Protein AF-0000000086675080 (afdb_homodimer)

Secondary structure (DSSP, 8-state):
-HHHHHHHHHHHHHHHHHTTSPTTPPEEEEEEETTEEEEEEHHHHHHHHHHHHH---TT-----TTT--S-B-TT-BBTTT-PBPHHHHHHHHHHHHHHS--------/-HHHHHHHHHHHHHHHHHTTSPTTPPEEEEEEETTEEEEEEHHHHHHHHHHHHH---TT-----TTT--S-B-TT-BBTTT--B-HHHHHHHHHHHHHHS--------

Radius of gyration: 27.62 Å; Cα contacts (8 Å, |Δi|>4): 313; chains: 2; bounding box: 52×106×73 Å

Structure (mmCIF, N/CA/C/O backbone):
data_AF-0000000086675080-model_v1
#
loop_
_entity.id
_entity.type
_entity.pdbx_description
1 polymer 'Uncharacterized protein'
#
loop_
_atom_site.group_PDB
_atom_site.id
_atom_site.type_symbol
_atom_site.label_atom_id
_atom_site.label_alt_id
_atom_site.label_comp_id
_atom_site.label_asym_id
_atom_site.label_entity_id
_atom_site.label_seq_id
_atom_site.pdbx_PDB_ins_code
_atom_site.Cartn_x
_atom_site.Cartn_y
_atom_site.Cartn_z
_atom_site.occupancy
_atom_site.B_iso_or_equiv
_atom_site.auth_seq_id
_atom_site.auth_comp_id
_atom_site.auth_asym_id
_atom_site.auth_atom_id
_atom_site.pdbx_PDB_model_num
ATOM 1 N N . MET A 1 1 ? -8.383 10.812 -14.688 1 88.12 1 MET A N 1
ATOM 2 C CA . MET A 1 1 ? -8.828 11.289 -13.383 1 88.12 1 MET A CA 1
ATOM 3 C C . MET A 1 1 ? -8.234 10.445 -12.266 1 88.12 1 MET A C 1
ATOM 5 O O . MET A 1 1 ? -7.762 9.336 -12.5 1 88.12 1 MET A O 1
ATOM 9 N N . ILE A 1 2 ? -8.055 10.891 -11.141 1 93.06 2 ILE A N 1
ATOM 10 C CA . ILE A 1 2 ? -7.43 10.234 -10 1 93.06 2 ILE A CA 1
ATOM 11 C C . ILE A 1 2 ? -8.109 8.898 -9.742 1 93.06 2 ILE A C 1
ATOM 13 O O . ILE A 1 2 ? -7.457 7.926 -9.352 1 93.06 2 ILE A O 1
ATOM 17 N N . ASP A 1 3 ? -9.398 8.773 -10.102 1 94.69 3 ASP A N 1
ATOM 18 C CA . ASP A 1 3 ? -10.133 7.523 -9.938 1 94.69 3 ASP A CA 1
ATOM 19 C C . ASP A 1 3 ? -9.578 6.438 -10.859 1 94.69 3 ASP A C 1
ATOM 21 O O . ASP A 1 3 ? -9.383 5.301 -10.438 1 94.69 3 ASP A O 1
ATOM 25 N N . ASP A 1 4 ? -9.406 6.891 -12.055 1 95.56 4 ASP A N 1
ATOM 26 C CA . ASP A 1 4 ? -8.922 5.938 -13.039 1 95.56 4 ASP A CA 1
ATOM 27 C C . ASP A 1 4 ? -7.535 5.41 -12.664 1 95.56 4 ASP A C 1
ATOM 29 O O . ASP A 1 4 ? -7.258 4.219 -12.82 1 95.56 4 ASP A O 1
ATOM 33 N N . ASP A 1 5 ? -6.77 6.332 -12.25 1 96.62 5 ASP A N 1
ATOM 34 C CA . ASP A 1 5 ? -5.41 5.953 -11.867 1 96.62 5 ASP A CA 1
ATOM 35 C C . ASP A 1 5 ? -5.426 4.98 -10.688 1 96.62 5 ASP A C 1
ATOM 37 O O . ASP A 1 5 ? -4.688 3.992 -10.68 1 96.62 5 ASP A O 1
ATOM 41 N N . LEU A 1 6 ? -6.223 5.273 -9.727 1 98.38 6 LEU A N 1
ATOM 42 C CA . LEU A 1 6 ? -6.289 4.422 -8.547 1 98.38 6 LEU A CA 1
ATOM 43 C C . LEU A 1 6 ? -6.863 3.051 -8.898 1 98.38 6 LEU A C 1
ATOM 45 O O . LEU A 1 6 ? -6.336 2.023 -8.461 1 98.38 6 LEU A O 1
ATOM 49 N N . ALA A 1 7 ? -7.902 3.041 -9.695 1 98.25 7 ALA A N 1
ATOM 50 C CA . ALA A 1 7 ? -8.477 1.766 -10.117 1 98.25 7 ALA A CA 1
ATOM 51 C C . ALA A 1 7 ? -7.461 0.933 -10.891 1 98.25 7 ALA A C 1
ATOM 53 O O . ALA A 1 7 ? -7.348 -0.277 -10.672 1 98.25 7 ALA A O 1
ATOM 54 N N . ALA A 1 8 ? -6.758 1.609 -11.773 1 98.19 8 ALA A N 1
ATOM 55 C CA . ALA A 1 8 ? -5.746 0.914 -12.562 1 98.19 8 ALA A CA 1
ATOM 56 C C . ALA A 1 8 ? -4.648 0.339 -11.672 1 98.19 8 ALA A C 1
ATOM 58 O O . ALA A 1 8 ? -4.219 -0.8 -11.867 1 98.19 8 ALA A O 1
ATOM 59 N N . ALA A 1 9 ? -4.223 1.11 -10.695 1 98.38 9 ALA A N 1
ATOM 60 C CA . ALA A 1 9 ? -3.174 0.663 -9.781 1 98.38 9 ALA A CA 1
ATOM 61 C C . ALA A 1 9 ? -3.635 -0.54 -8.969 1 98.38 9 ALA A C 1
ATOM 63 O O . ALA A 1 9 ? -2.885 -1.502 -8.789 1 98.38 9 ALA A O 1
ATOM 64 N N . LEU A 1 10 ? -4.875 -0.474 -8.516 1 98.69 10 LEU A N 1
ATOM 65 C CA . LEU A 1 10 ? -5.398 -1.573 -7.711 1 98.69 10 LEU A CA 1
ATOM 66 C C . LEU A 1 10 ? -5.59 -2.824 -8.562 1 98.69 10 LEU A C 1
ATOM 68 O O . LEU A 1 10 ? -5.355 -3.941 -8.094 1 98.69 10 LEU A O 1
ATOM 72 N N . ARG A 1 11 ? -5.965 -2.631 -9.805 1 98.38 11 ARG A N 1
ATOM 73 C CA . ARG A 1 11 ? -6.102 -3.77 -10.711 1 98.38 11 ARG A CA 1
ATOM 74 C C . ARG A 1 11 ? -4.754 -4.434 -10.969 1 98.38 11 ARG A C 1
ATOM 76 O O . ARG A 1 11 ? -4.645 -5.66 -10.953 1 98.38 11 ARG A O 1
ATOM 83 N N . GLN A 1 12 ? -3.822 -3.607 -11.227 1 97.94 12 GLN A N 1
ATOM 84 C CA . GLN A 1 12 ? -2.473 -4.125 -11.43 1 97.94 12 GLN A CA 1
ATOM 85 C C . GLN A 1 12 ? -1.969 -4.859 -10.188 1 97.94 12 GLN A C 1
ATOM 87 O O . GLN A 1 12 ? -1.37 -5.93 -10.297 1 97.94 12 GLN A O 1
ATOM 92 N N . PHE A 1 13 ? -2.16 -4.27 -9.047 1 98.31 13 PHE A N 1
ATOM 93 C CA . PHE A 1 13 ? -1.807 -4.867 -7.762 1 98.31 13 PHE A CA 1
ATOM 94 C C . PHE A 1 13 ? -2.451 -6.238 -7.605 1 98.31 13 PHE A C 1
ATOM 96 O O . PHE A 1 13 ? -1.769 -7.223 -7.305 1 98.31 13 PHE A O 1
ATOM 103 N N . ALA A 1 14 ? -3.736 -6.27 -7.84 1 98.38 14 ALA A N 1
ATOM 104 C CA . ALA A 1 14 ? -4.496 -7.512 -7.723 1 98.38 14 ALA A CA 1
ATOM 105 C C . ALA A 1 14 ? -3.941 -8.586 -8.656 1 98.38 14 ALA A C 1
ATOM 107 O O . ALA A 1 14 ? -3.777 -9.742 -8.25 1 98.38 14 ALA A O 1
ATOM 108 N N . ALA A 1 15 ? -3.668 -8.203 -9.844 1 95.94 15 ALA A N 1
ATOM 109 C CA . ALA A 1 15 ? -3.176 -9.148 -10.844 1 95.94 15 ALA A CA 1
ATOM 110 C C . ALA A 1 15 ? -1.821 -9.719 -10.43 1 95.94 15 ALA A C 1
ATOM 112 O O . ALA A 1 15 ? -1.58 -10.922 -10.578 1 95.94 15 ALA A O 1
ATOM 113 N N . ARG A 1 16 ? -0.965 -8.82 -9.961 1 95.12 16 ARG A N 1
ATOM 114 C CA . ARG A 1 16 ? 0.365 -9.258 -9.547 1 95.12 16 ARG A CA 1
ATOM 115 C C . ARG A 1 16 ? 0.279 -10.273 -8.414 1 95.12 16 ARG A C 1
ATOM 117 O O . ARG A 1 16 ? 0.978 -11.289 -8.43 1 95.12 16 ARG A O 1
ATOM 124 N N . ILE A 1 17 ? -0.575 -10.047 -7.5 1 96.62 17 ILE A N 1
ATOM 125 C CA . ILE A 1 17 ? -0.686 -10.93 -6.344 1 96.62 17 ILE A CA 1
ATOM 126 C C . ILE A 1 17 ? -1.358 -12.234 -6.754 1 96.62 17 ILE A C 1
ATOM 128 O O . ILE A 1 17 ? -0.927 -13.32 -6.348 1 96.62 17 ILE A O 1
ATOM 132 N N . ALA A 1 18 ? -2.383 -12.094 -7.527 1 94.88 18 ALA A N 1
ATOM 133 C CA . ALA A 1 18 ? -3.137 -13.266 -7.969 1 94.88 18 ALA A CA 1
ATOM 134 C C . ALA A 1 18 ? -2.252 -14.219 -8.766 1 94.88 18 ALA A C 1
ATOM 136 O O . ALA A 1 18 ? -2.457 -15.438 -8.742 1 94.88 18 ALA A O 1
ATOM 137 N N . ALA A 1 19 ? -1.321 -13.68 -9.484 1 91.25 19 ALA A N 1
ATOM 138 C CA . ALA A 1 19 ? -0.42 -14.492 -10.297 1 91.25 19 ALA A CA 1
ATOM 139 C C . ALA A 1 19 ? 0.377 -15.461 -9.422 1 91.25 19 ALA A C 1
ATOM 141 O O . ALA A 1 19 ? 0.883 -16.469 -9.914 1 91.25 19 ALA A O 1
ATOM 142 N N . LEU A 1 20 ? 0.503 -15.141 -8.156 1 91.94 20 LEU A N 1
ATOM 143 C CA . LEU A 1 20 ? 1.275 -15.953 -7.227 1 91.94 20 LEU A CA 1
ATOM 144 C C . LEU A 1 20 ? 0.394 -17.016 -6.566 1 91.94 20 LEU A C 1
ATOM 146 O O . LEU A 1 20 ? 0.895 -17.891 -5.867 1 91.94 20 LEU A O 1
ATOM 150 N N . ASP A 1 21 ? -0.892 -16.844 -6.77 1 92.12 21 ASP A N 1
ATOM 151 C CA . ASP A 1 21 ? -1.855 -17.766 -6.172 1 92.12 21 ASP A CA 1
ATOM 152 C C . ASP A 1 21 ? -1.984 -19.047 -7 1 92.12 21 ASP A C 1
ATOM 154 O O . ASP A 1 21 ? -1.625 -19.062 -8.18 1 92.12 21 ASP A O 1
ATOM 158 N N . PRO A 1 22 ? -2.426 -20.047 -6.301 1 88.25 22 PRO A N 1
ATOM 159 C CA . PRO A 1 22 ? -2.824 -21.203 -7.113 1 88.25 22 PRO A CA 1
ATOM 160 C C . PRO A 1 22 ? -3.854 -20.844 -8.18 1 88.25 22 PRO A C 1
ATOM 162 O O . PRO A 1 22 ? -4.707 -19.984 -7.961 1 88.25 22 PRO A O 1
ATOM 165 N N . PRO A 1 23 ? -3.643 -21.469 -9.344 1 87.06 23 PRO A N 1
ATOM 166 C CA . PRO A 1 23 ? -4.613 -21.203 -10.406 1 87.06 23 PRO A CA 1
ATOM 167 C C . PRO A 1 23 ? -6.059 -21.391 -9.945 1 87.06 23 PRO A C 1
ATOM 169 O O . PRO A 1 23 ? -6.363 -22.375 -9.258 1 87.06 23 PRO A O 1
ATOM 172 N N . GLY A 1 24 ? -6.895 -20.469 -10.266 1 89.75 24 GLY A N 1
ATOM 173 C CA . GLY A 1 24 ? -8.312 -20.594 -9.969 1 89.75 24 GLY A CA 1
ATOM 174 C C . GLY A 1 24 ? -8.688 -20.047 -8.602 1 89.75 24 GLY A C 1
ATOM 175 O O . GLY A 1 24 ? -9.805 -20.25 -8.133 1 89.75 24 GLY A O 1
ATOM 176 N N . SER A 1 25 ? -7.801 -19.484 -7.957 1 94.12 25 SER A N 1
ATOM 177 C CA . SER A 1 25 ? -8.133 -18.875 -6.668 1 94.12 25 SER A CA 1
ATOM 178 C C . SER A 1 25 ? -9.297 -17.906 -6.797 1 94.12 25 SER A C 1
ATOM 180 O O . SER A 1 25 ? -9.312 -17.062 -7.695 1 94.12 25 SER A O 1
ATOM 182 N N . PRO A 1 26 ? -10.234 -17.984 -5.891 1 96 26 PRO A N 1
ATOM 183 C CA . PRO A 1 26 ? -11.469 -17.219 -6.051 1 96 26 PRO A CA 1
ATOM 184 C C . PRO A 1 26 ? -11.328 -15.758 -5.605 1 96 26 PRO A C 1
ATOM 186 O O . PRO A 1 26 ? -10.508 -15.461 -4.734 1 96 26 PRO A O 1
ATOM 189 N N . THR A 1 27 ? -12.188 -14.977 -6.164 1 96.31 27 THR A N 1
ATOM 190 C CA . THR A 1 27 ? -12.383 -13.617 -5.672 1 96.31 27 THR A CA 1
ATOM 191 C C . THR A 1 27 ? -13.188 -13.625 -4.375 1 96.31 27 THR A C 1
ATOM 193 O O . THR A 1 27 ? -14.227 -14.289 -4.281 1 96.31 27 THR A O 1
ATOM 196 N N . VAL A 1 28 ? -12.703 -12.844 -3.412 1 96.56 28 VAL A N 1
ATOM 197 C CA . VAL A 1 28 ? -13.398 -12.883 -2.131 1 96.56 28 VAL A CA 1
ATOM 198 C C . VAL A 1 28 ? -13.828 -11.469 -1.736 1 96.56 28 VAL A C 1
ATOM 200 O O . VAL A 1 28 ? -14.68 -11.297 -0.855 1 96.56 28 VAL A O 1
ATOM 203 N N . VAL A 1 29 ? -13.266 -10.453 -2.336 1 97.06 29 VAL A N 1
ATOM 204 C CA . VAL A 1 29 ? -13.617 -9.07 -2.033 1 97.06 29 VAL A CA 1
ATOM 205 C C . VAL A 1 29 ? -13.727 -8.266 -3.328 1 97.06 29 VAL A C 1
ATOM 207 O O . VAL A 1 29 ? -12.945 -8.469 -4.258 1 97.06 29 VAL A O 1
ATOM 210 N N . GLU A 1 30 ? -14.703 -7.449 -3.393 1 97.19 30 GLU A N 1
ATOM 211 C CA . GLU A 1 30 ? -14.781 -6.461 -4.465 1 97.19 30 GLU A CA 1
ATOM 212 C C . GLU A 1 30 ? -14.586 -5.047 -3.926 1 97.19 30 GLU A C 1
ATOM 214 O O . GLU A 1 30 ? -15.266 -4.637 -2.979 1 97.19 30 GLU A O 1
ATOM 219 N N . VAL A 1 31 ? -13.664 -4.359 -4.523 1 98.31 31 VAL A N 1
ATOM 220 C CA . VAL A 1 31 ? -13.414 -2.951 -4.238 1 98.31 31 VAL A CA 1
ATOM 221 C C . VAL A 1 31 ? -13.875 -2.092 -5.41 1 98.31 31 VAL A C 1
ATOM 223 O O . VAL A 1 31 ? -13.555 -2.387 -6.566 1 98.31 31 VAL A O 1
ATOM 226 N N . THR A 1 32 ? -14.648 -1.089 -5.152 1 98.31 32 THR A N 1
ATOM 227 C CA . THR A 1 32 ? -15.094 -0.188 -6.207 1 98.31 32 THR A CA 1
ATOM 228 C C . THR A 1 32 ? -14.477 1.194 -6.043 1 98.31 32 THR A C 1
ATOM 230 O O . THR A 1 32 ? -14.531 1.78 -4.957 1 98.31 32 THR A O 1
ATOM 233 N N . VAL A 1 33 ? -13.844 1.646 -7.055 1 98 33 VAL A N 1
ATOM 234 C CA . VAL A 1 33 ? -13.258 2.98 -7.098 1 98 33 VAL A CA 1
ATOM 235 C C . VAL A 1 33 ? -14.062 3.867 -8.047 1 98 33 VAL A C 1
ATOM 237 O O . VAL A 1 33 ? -14.039 3.668 -9.266 1 98 33 VAL A O 1
ATOM 240 N N . GLY A 1 34 ? -14.688 4.848 -7.531 1 92.12 34 GLY A N 1
ATOM 241 C CA . GLY A 1 34 ? -15.516 5.695 -8.383 1 92.12 34 GLY A CA 1
ATOM 242 C C . GLY A 1 34 ? -16.469 4.91 -9.266 1 92.12 34 GLY A C 1
ATOM 243 O O . GLY A 1 34 ? -16.641 5.242 -10.438 1 92.12 34 GLY A O 1
ATOM 244 N N . GLY A 1 35 ? -16.859 3.771 -8.859 1 91.56 35 GLY A N 1
ATOM 245 C CA . GLY A 1 35 ? -17.797 2.953 -9.609 1 91.56 35 GLY A CA 1
ATOM 246 C C . GLY A 1 35 ? -17.125 1.822 -10.367 1 91.56 35 GLY A C 1
ATOM 247 O O . GLY A 1 35 ? -17.797 0.945 -10.906 1 91.56 35 GLY A O 1
ATOM 248 N N . THR A 1 36 ? -15.82 1.851 -10.508 1 95.88 36 THR A N 1
ATOM 249 C CA . THR A 1 36 ? -15.078 0.811 -11.211 1 95.88 36 THR A CA 1
ATOM 250 C C . THR A 1 36 ? -14.727 -0.336 -10.273 1 95.88 36 THR A C 1
ATOM 252 O O . THR A 1 36 ? -13.984 -0.144 -9.305 1 95.88 36 THR A O 1
ATOM 255 N N . PRO A 1 37 ? -15.164 -1.474 -10.539 1 97.5 37 PRO A N 1
ATOM 256 C CA . PRO A 1 37 ? -14.891 -2.604 -9.648 1 97.5 37 PRO A CA 1
ATOM 257 C C . PRO A 1 37 ? -13.508 -3.209 -9.859 1 97.5 37 PRO A C 1
ATOM 259 O O . PRO A 1 37 ? -13.023 -3.271 -10.992 1 97.5 37 PRO A O 1
ATOM 262 N N . VAL A 1 38 ? -12.914 -3.609 -8.773 1 98.19 38 VAL A N 1
ATOM 263 C CA . VAL A 1 38 ? -11.672 -4.375 -8.75 1 98.19 38 VAL A CA 1
ATOM 264 C C . VAL A 1 38 ? -11.836 -5.605 -7.863 1 98.19 38 VAL A C 1
ATOM 266 O O . V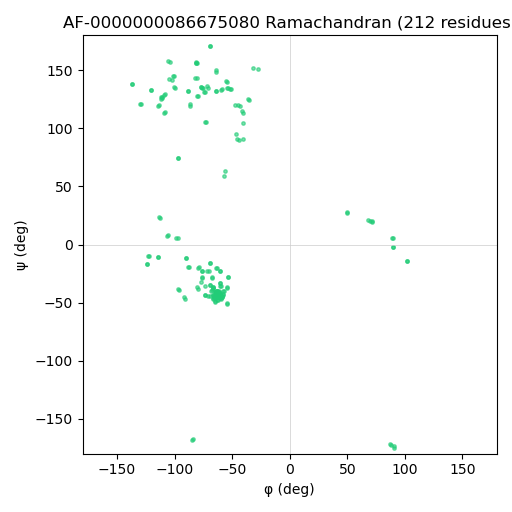AL A 1 38 ? -12.117 -5.484 -6.664 1 98.19 38 VAL A O 1
ATOM 269 N N . ALA A 1 39 ? -11.656 -6.758 -8.414 1 97.75 39 ALA A N 1
ATOM 270 C CA . ALA A 1 39 ? -11.805 -8.023 -7.703 1 97.75 39 ALA A CA 1
ATOM 271 C C . ALA A 1 39 ? -10.5 -8.438 -7.039 1 97.75 39 ALA A C 1
ATOM 273 O O . ALA A 1 39 ? -9.438 -8.406 -7.664 1 97.75 39 ALA A O 1
ATOM 274 N N . LEU A 1 40 ? -10.672 -8.789 -5.824 1 97.94 40 LEU A N 1
ATOM 275 C CA . LEU A 1 40 ? -9.492 -9.227 -5.086 1 97.94 40 LEU A CA 1
ATOM 276 C C . LEU A 1 40 ? -9.664 -10.656 -4.578 1 97.94 40 LEU A C 1
ATOM 278 O O . LEU A 1 40 ? -10.734 -11.016 -4.066 1 97.94 40 LEU A O 1
ATOM 282 N N . THR A 1 41 ? -8.602 -11.453 -4.816 1 97.75 41 THR A N 1
ATOM 283 C CA . THR A 1 41 ? -8.516 -12.719 -4.098 1 97.75 41 THR A CA 1
ATOM 284 C C . THR A 1 41 ? -8.242 -12.477 -2.615 1 97.75 41 THR A C 1
ATOM 286 O O . THR A 1 41 ? -7.992 -11.344 -2.199 1 97.75 41 THR A O 1
ATOM 289 N N . GLY A 1 42 ? -8.336 -13.539 -1.828 1 97.44 42 GLY A N 1
ATOM 290 C CA . GLY A 1 42 ? -8.008 -13.414 -0.416 1 97.44 42 GLY A CA 1
ATOM 291 C C . GLY A 1 42 ? -6.598 -12.922 -0.17 1 97.44 42 GLY A C 1
ATOM 292 O O . GLY A 1 42 ? -6.379 -12.0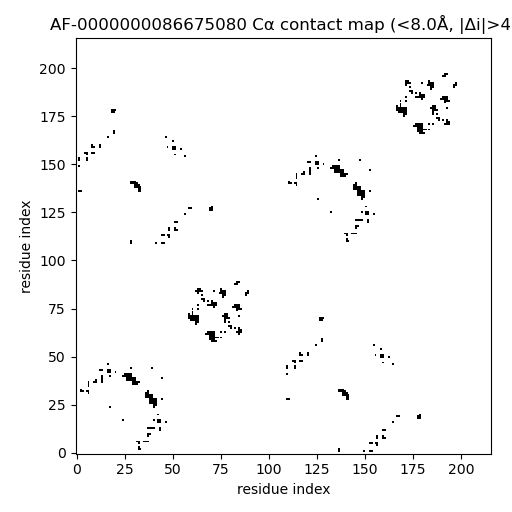39 0.663 1 97.44 42 GLY A O 1
ATOM 293 N N . SER A 1 43 ? -5.66 -13.453 -0.921 1 97.06 43 SER A N 1
ATOM 294 C CA . SER A 1 43 ? -4.262 -13.062 -0.762 1 97.06 43 SER A CA 1
ATOM 295 C C . SER A 1 43 ? -4.043 -11.609 -1.164 1 97.06 43 SER A C 1
ATOM 297 O O . SER A 1 43 ? -3.289 -10.883 -0.509 1 97.06 43 SER A O 1
ATOM 299 N N . ALA A 1 44 ? -4.758 -11.211 -2.199 1 98 44 ALA A N 1
ATOM 300 C CA . ALA A 1 44 ? -4.613 -9.836 -2.656 1 98 44 ALA A CA 1
ATOM 301 C C . ALA A 1 44 ? -5.18 -8.859 -1.633 1 98 44 ALA A C 1
ATOM 303 O O . ALA A 1 44 ? -4.602 -7.789 -1.398 1 98 44 ALA A O 1
ATOM 304 N N . ALA A 1 45 ? -6.266 -9.219 -1.06 1 98.38 45 ALA A N 1
ATOM 305 C CA . ALA A 1 45 ? -6.859 -8.375 -0.028 1 98.38 45 ALA A CA 1
ATOM 306 C C . ALA A 1 45 ? -5.93 -8.234 1.173 1 98.38 45 ALA A C 1
ATOM 308 O O . ALA A 1 45 ? -5.711 -7.129 1.675 1 98.38 45 ALA A O 1
ATOM 309 N N . ARG A 1 46 ? -5.422 -9.328 1.609 1 98.12 46 ARG A N 1
ATOM 310 C CA . ARG A 1 46 ? -4.492 -9.305 2.734 1 98.12 46 ARG A CA 1
ATOM 311 C C . ARG A 1 46 ? -3.244 -8.5 2.396 1 98.12 46 ARG A C 1
ATOM 313 O O . ARG A 1 46 ? -2.74 -7.742 3.23 1 98.12 46 ARG A O 1
ATOM 320 N N . ALA A 1 47 ? -2.771 -8.656 1.212 1 98.19 47 ALA A N 1
ATOM 321 C CA . ALA A 1 47 ? -1.602 -7.91 0.759 1 98.19 47 ALA A CA 1
ATOM 322 C C . ALA A 1 47 ? -1.884 -6.41 0.738 1 98.19 47 ALA A C 1
ATOM 324 O O . ALA A 1 47 ? -1.017 -5.605 1.085 1 98.19 47 ALA A O 1
ATOM 325 N N . LEU A 1 48 ? -3.088 -6.078 0.302 1 98.56 48 LEU A N 1
ATOM 326 C CA . LEU A 1 48 ? -3.441 -4.664 0.25 1 98.56 48 LEU A CA 1
ATOM 327 C C . LEU A 1 48 ? -3.525 -4.074 1.652 1 98.56 48 LEU A C 1
ATOM 329 O O . LEU A 1 48 ? -3.131 -2.926 1.872 1 98.56 48 LEU A O 1
ATOM 333 N N . VAL A 1 49 ? -4.008 -4.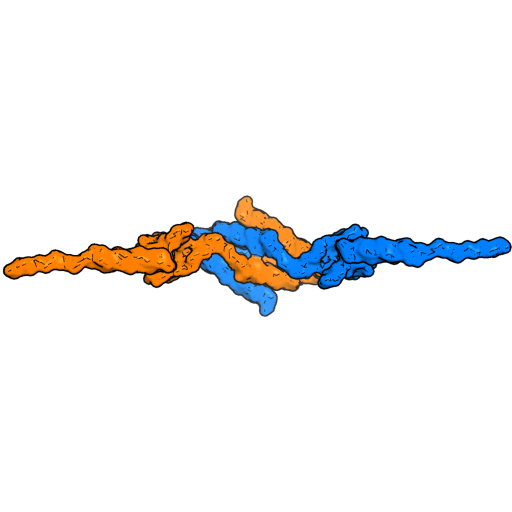84 2.627 1 98.44 49 VAL A N 1
ATOM 334 C CA . VAL A 1 49 ? -3.996 -4.418 4.023 1 98.44 49 VAL A CA 1
ATOM 335 C C . VAL A 1 49 ? -2.561 -4.152 4.469 1 98.44 49 VAL A C 1
ATOM 337 O O . VAL A 1 49 ? -2.27 -3.102 5.047 1 98.44 49 VAL A O 1
ATOM 340 N N . GLU A 1 50 ? -1.715 -5.074 4.105 1 97.88 50 GLU A N 1
ATOM 341 C CA . GLU A 1 50 ? -0.311 -4.938 4.48 1 97.88 50 GLU A CA 1
ATOM 342 C C . GLU A 1 50 ? 0.315 -3.705 3.832 1 97.88 50 GLU A C 1
ATOM 344 O O . GLU A 1 50 ? 1.04 -2.953 4.488 1 97.88 50 GLU A O 1
ATOM 349 N N . ALA A 1 51 ? 0.045 -3.523 2.58 1 97.88 51 ALA A N 1
ATOM 350 C CA . ALA A 1 51 ? 0.581 -2.377 1.85 1 97.88 51 ALA A CA 1
ATOM 351 C C . ALA A 1 51 ? 0.119 -1.063 2.477 1 97.88 51 ALA A C 1
ATOM 353 O O . ALA A 1 51 ? 0.918 -0.144 2.666 1 97.88 51 ALA A O 1
ATOM 354 N N . ALA A 1 52 ? -1.182 -1.021 2.77 1 98.31 52 ALA A N 1
ATOM 355 C CA . ALA A 1 52 ? -1.759 0.187 3.354 1 98.31 52 ALA A CA 1
ATOM 356 C C . ALA A 1 52 ? -1.156 0.474 4.727 1 98.31 52 ALA A C 1
ATOM 358 O O . ALA A 1 52 ? -0.848 1.624 5.047 1 98.31 52 ALA A O 1
ATOM 359 N N . LEU A 1 53 ? -0.939 -0.587 5.551 1 96.38 53 LEU A N 1
ATOM 360 C CA . LEU A 1 53 ? -0.451 -0.417 6.918 1 96.38 53 LEU A CA 1
ATOM 361 C C . LEU A 1 53 ? 1.041 -0.101 6.926 1 96.38 53 LEU A C 1
ATOM 363 O O . LEU A 1 53 ? 1.52 0.633 7.793 1 96.38 53 LEU A O 1
ATOM 367 N N . ALA A 1 54 ? 1.715 -0.575 5.941 1 94.25 54 ALA A N 1
ATOM 368 C CA . ALA A 1 54 ? 3.17 -0.446 5.926 1 94.25 54 ALA A CA 1
ATOM 369 C C . ALA A 1 54 ? 3.598 0.874 5.293 1 94.25 54 ALA A C 1
ATOM 371 O O . ALA A 1 54 ? 4.746 1.298 5.441 1 94.25 54 ALA A O 1
ATOM 372 N N . TYR A 1 55 ? 2.762 1.498 4.535 1 96.25 55 TYR A N 1
ATOM 373 C CA . TYR A 1 55 ? 3.115 2.697 3.783 1 96.25 55 TYR A CA 1
ATOM 374 C C . TYR A 1 55 ? 3.475 3.844 4.723 1 96.25 55 TYR A C 1
ATOM 376 O O . TYR A 1 55 ? 2.734 4.137 5.664 1 96.25 55 TYR A O 1
ATOM 384 N N . HIS A 1 56 ? 4.508 4.465 4.469 1 93.19 56 HIS A N 1
ATOM 385 C CA . HIS A 1 56 ? 4.934 5.68 5.152 1 93.19 56 HIS A CA 1
ATOM 386 C C . HIS A 1 56 ? 4.926 6.879 4.211 1 93.19 56 HIS A C 1
ATOM 388 O O . HIS A 1 56 ? 5.668 6.902 3.225 1 93.19 56 HIS A O 1
ATOM 394 N N . ASP A 1 57 ? 4.18 7.758 4.555 1 94.5 57 ASP A N 1
ATOM 395 C CA . ASP A 1 57 ? 4.141 8.984 3.766 1 94.5 57 ASP A CA 1
ATOM 396 C C . ASP A 1 57 ? 5.391 9.828 4.004 1 94.5 57 ASP A C 1
ATOM 398 O O . ASP A 1 57 ? 5.746 10.117 5.148 1 94.5 57 ASP A O 1
ATOM 402 N N . PRO A 1 58 ? 6.016 10.266 2.965 1 89.75 58 PRO A N 1
ATOM 403 C CA . PRO A 1 58 ? 7.242 11.047 3.131 1 89.75 58 PRO A CA 1
ATOM 404 C C . PRO A 1 58 ? 7.008 12.367 3.855 1 89.75 58 PRO A C 1
ATOM 406 O O . PRO A 1 58 ? 7.953 12.961 4.383 1 89.75 58 PRO A O 1
ATOM 409 N N . ARG A 1 59 ? 5.848 12.828 3.873 1 90 59 ARG A N 1
ATOM 410 C CA . ARG A 1 59 ? 5.531 14.078 4.559 1 90 59 ARG A CA 1
ATOM 411 C C . ARG A 1 59 ? 5.477 13.875 6.07 1 90 59 ARG A C 1
ATOM 413 O O . ARG A 1 59 ? 5.48 14.844 6.828 1 90 59 ARG A O 1
ATOM 420 N N . ASP A 1 60 ? 5.25 12.625 6.414 1 90.81 60 ASP A N 1
ATOM 421 C CA . ASP A 1 60 ? 5.141 12.352 7.844 1 90.81 60 ASP A CA 1
ATOM 422 C C . ASP A 1 60 ? 6.504 12.414 8.523 1 90.81 60 ASP A C 1
ATOM 424 O O . ASP A 1 60 ? 7.309 11.492 8.398 1 90.81 60 ASP A O 1
ATOM 428 N N . ARG A 1 61 ? 6.738 13.398 9.203 1 85.88 61 ARG A N 1
ATOM 429 C CA . ARG A 1 61 ? 8 13.602 9.906 1 85.88 61 ARG A CA 1
ATOM 430 C C . ARG A 1 61 ? 7.797 13.555 11.422 1 85.88 61 ARG A C 1
ATOM 432 O O . ARG A 1 61 ? 8.562 14.172 12.172 1 85.88 61 ARG A O 1
ATOM 439 N N . GLY A 1 62 ? 6.711 12.883 11.75 1 86.75 62 GLY A N 1
ATOM 440 C CA . GLY A 1 62 ? 6.406 12.82 13.172 1 86.75 62 GLY A CA 1
ATOM 441 C C . GLY A 1 62 ? 5.508 13.953 13.641 1 86.75 62 GLY A C 1
ATOM 442 O O . GLY A 1 62 ? 4.848 14.602 12.828 1 86.75 62 GLY A O 1
ATOM 443 N N . ALA A 1 63 ? 5.355 13.969 14.922 1 87.62 63 ALA A N 1
ATOM 444 C CA . ALA A 1 63 ? 4.484 14.984 15.508 1 87.62 63 ALA A CA 1
ATOM 445 C C . ALA A 1 63 ? 5.297 16.094 16.172 1 87.62 63 ALA A C 1
ATOM 447 O O . ALA A 1 63 ? 6.379 15.828 16.719 1 87.62 63 ALA A O 1
ATOM 448 N N . CYS A 1 64 ? 4.816 17.25 16.031 1 88.62 64 CYS A N 1
ATOM 449 C CA . CYS A 1 64 ? 5.422 18.391 16.688 1 88.62 64 CYS A CA 1
ATOM 450 C C . CYS A 1 64 ? 5.434 18.203 18.203 1 88.62 64 CYS A C 1
ATOM 452 O O . CYS A 1 64 ? 4.406 17.875 18.797 1 88.62 64 CYS A O 1
ATOM 454 N N . ASP A 1 65 ? 6.477 18.453 18.766 1 85.88 65 ASP A N 1
ATOM 455 C CA . ASP A 1 65 ? 6.648 18.266 20.203 1 85.88 65 ASP A CA 1
ATOM 456 C C . ASP A 1 65 ? 5.848 19.297 21 1 85.88 65 ASP A C 1
ATOM 458 O O . ASP A 1 65 ? 5.59 19.109 22.188 1 85.88 65 ASP A O 1
ATOM 462 N N . HIS A 1 66 ? 5.547 20.344 20.422 1 85.19 66 HIS A N 1
ATOM 463 C CA . HIS A 1 66 ? 4.918 21.469 21.109 1 85.19 66 HIS A CA 1
ATOM 464 C C . HIS A 1 66 ? 3.396 21.375 21.031 1 85.19 66 HIS A C 1
ATOM 466 O O . HIS A 1 66 ? 2.709 21.594 22.031 1 85.19 66 HIS A O 1
ATOM 472 N N . CYS A 1 67 ? 2.914 21.078 19.875 1 90.44 67 CYS A N 1
ATOM 473 C CA . CYS A 1 67 ? 1.463 21.156 19.75 1 90.44 67 CYS A CA 1
ATOM 474 C C . CYS A 1 67 ? 0.893 19.812 19.281 1 90.44 67 CYS A C 1
ATOM 476 O O . CYS A 1 67 ? -0.323 19.672 19.141 1 90.44 67 CYS A O 1
ATOM 478 N N . GLY A 1 68 ? 1.727 18.875 18.875 1 88.62 68 GLY A N 1
ATOM 479 C CA . GLY A 1 68 ? 1.266 17.547 18.516 1 88.62 68 GLY A CA 1
ATOM 480 C C . GLY A 1 68 ? 0.894 17.422 17.047 1 88.62 68 GLY A C 1
ATOM 481 O O . GLY A 1 68 ? 0.486 16.359 16.594 1 88.62 68 GLY A O 1
ATOM 482 N N . SER A 1 69 ? 1.006 18.516 16.375 1 86.12 69 SER A N 1
ATOM 483 C CA . SER A 1 69 ? 0.685 18.5 14.961 1 86.12 69 SER A CA 1
ATOM 484 C C . SER A 1 69 ? 1.634 17.594 14.188 1 86.12 69 SER A C 1
ATOM 486 O O . SER A 1 69 ? 2.803 17.453 14.547 1 86.12 69 SER A O 1
ATOM 488 N N . ARG A 1 70 ? 1.073 17.031 13.102 1 86.69 70 ARG A N 1
ATOM 489 C CA . ARG A 1 70 ? 1.879 16.141 12.273 1 86.69 70 ARG A CA 1
ATOM 490 C C . ARG A 1 70 ? 2.414 16.859 11.047 1 86.69 70 ARG A C 1
ATOM 492 O O . ARG A 1 70 ? 3.012 16.25 10.164 1 86.69 70 ARG A O 1
ATOM 499 N N . ARG A 1 71 ? 2.176 18.078 11.016 1 87.38 71 ARG A N 1
ATOM 500 C CA . ARG A 1 71 ? 2.551 18.859 9.852 1 87.38 71 ARG A CA 1
ATOM 501 C C . ARG A 1 71 ? 3.887 19.562 10.062 1 87.38 71 ARG A C 1
ATOM 503 O O . ARG A 1 71 ? 3.93 20.781 10.258 1 87.38 71 ARG A O 1
ATOM 510 N N . LEU A 1 72 ? 4.93 18.781 9.992 1 87.38 72 LEU A N 1
ATOM 511 C CA . LEU A 1 72 ? 6.309 19.234 10.047 1 87.38 72 LEU A CA 1
ATOM 512 C C . LEU A 1 72 ? 6.918 19.312 8.648 1 87.38 72 LEU A C 1
ATOM 514 O O . LEU A 1 72 ? 6.684 18.438 7.816 1 87.38 72 LEU A O 1
ATOM 518 N N . ASP A 1 73 ? 7.559 20.391 8.492 1 84.19 73 ASP A N 1
ATOM 519 C CA . ASP A 1 73 ? 8.219 20.469 7.191 1 84.19 73 ASP A CA 1
ATOM 520 C C . ASP A 1 73 ? 9.57 19.75 7.211 1 84.19 73 ASP A C 1
ATOM 522 O O . ASP A 1 73 ? 9.867 19.016 8.148 1 84.19 73 ASP A O 1
ATOM 526 N N . ASP A 1 74 ? 10.336 19.984 6.188 1 85.19 74 ASP A N 1
ATOM 527 C CA . ASP A 1 74 ? 11.594 19.25 6.039 1 85.19 74 ASP A CA 1
ATOM 528 C C . ASP A 1 74 ? 12.609 19.672 7.098 1 85.19 74 ASP A C 1
ATOM 530 O O . ASP A 1 74 ? 13.586 18.969 7.34 1 85.19 74 ASP A O 1
ATOM 534 N N . ASN A 1 75 ? 12.281 20.766 7.652 1 83.62 75 ASN A N 1
ATOM 535 C CA . ASN A 1 75 ? 13.188 21.297 8.672 1 83.62 75 ASN A CA 1
ATOM 536 C C . ASN A 1 75 ? 12.617 21.109 10.078 1 83.62 75 ASN A C 1
ATOM 538 O O . ASN A 1 75 ? 13.117 21.688 11.039 1 83.62 75 ASN A O 1
ATOM 542 N N . PHE A 1 76 ? 11.562 20.391 10.117 1 87.06 76 PHE A N 1
ATOM 543 C CA . PHE A 1 76 ? 10.883 20.062 11.367 1 87.06 76 PHE A CA 1
ATOM 544 C C . PHE A 1 76 ? 10.25 21.312 11.977 1 87.06 76 PHE A C 1
ATOM 546 O O . PHE A 1 76 ? 10.102 21.391 13.203 1 87.06 76 PHE A O 1
ATOM 553 N N . LEU A 1 77 ? 10.07 22.234 11.117 1 87.69 77 LEU A N 1
ATOM 554 C CA . LEU A 1 77 ? 9.258 23.375 11.523 1 87.69 77 LEU A CA 1
ATOM 555 C C . LEU A 1 77 ? 7.77 23.047 11.422 1 87.69 77 LEU A C 1
ATOM 557 O O . LEU A 1 77 ? 7.305 22.562 10.391 1 87.69 77 LEU A O 1
ATOM 561 N N . CYS A 1 78 ? 7.121 23.266 12.406 1 89.81 78 CYS A N 1
ATOM 562 C CA . CYS A 1 78 ? 5.703 22.938 12.461 1 89.81 78 CYS A CA 1
ATOM 563 C C . CYS A 1 78 ? 4.875 23.969 11.695 1 89.81 78 CYS A C 1
ATOM 565 O O . CYS A 1 78 ? 5.023 25.172 11.914 1 89.81 78 CYS A O 1
ATOM 567 N N . ALA A 1 79 ? 4.027 23.547 10.992 1 86.62 79 ALA A N 1
ATOM 568 C CA . ALA A 1 79 ? 3.215 24.438 10.164 1 86.62 79 ALA A CA 1
ATOM 569 C C . ALA A 1 79 ? 2.113 25.094 10.992 1 86.62 79 ALA A C 1
ATOM 571 O O . ALA A 1 79 ? 1.623 26.172 10.641 1 86.62 79 ALA A O 1
ATOM 572 N N . ASP A 1 80 ? 1.84 24.516 12.031 1 85.69 80 ASP A N 1
ATOM 573 C CA . ASP A 1 80 ? 0.692 25 12.797 1 85.69 80 ASP A CA 1
ATOM 574 C C . ASP A 1 80 ? 1.129 25.953 13.898 1 85.69 80 ASP A C 1
ATOM 576 O O . ASP A 1 80 ? 0.493 26.984 14.125 1 85.69 80 ASP A O 1
ATOM 580 N N . CYS A 1 81 ? 2.217 25.656 14.516 1 89.12 81 CYS A N 1
ATOM 581 C CA . CYS A 1 81 ? 2.617 26.531 15.617 1 89.12 81 CYS A CA 1
ATOM 582 C C . CYS A 1 81 ? 3.91 27.266 15.289 1 89.12 81 CYS A C 1
ATOM 584 O O . CYS A 1 81 ? 4.352 28.125 16.047 1 89.12 81 CYS A O 1
ATOM 586 N N . ARG A 1 82 ? 4.531 26.891 14.289 1 88.69 82 ARG A N 1
ATOM 587 C CA . ARG A 1 82 ? 5.699 27.562 13.734 1 88.69 82 ARG A CA 1
ATOM 588 C C . ARG A 1 82 ? 6.918 27.375 14.633 1 88.69 82 ARG A C 1
ATOM 590 O O . ARG A 1 82 ? 7.844 28.203 14.609 1 88.69 82 ARG A O 1
ATOM 597 N N . GLN A 1 83 ? 6.848 26.375 15.461 1 84.88 83 GLN A N 1
ATOM 598 C CA . GLN A 1 83 ? 7.992 26.047 16.312 1 84.88 83 GLN A CA 1
ATOM 599 C C . GLN A 1 83 ? 8.773 24.875 15.742 1 84.88 83 GLN A C 1
ATOM 601 O O . GLN A 1 83 ? 8.195 23.969 15.133 1 84.88 83 GLN A O 1
ATOM 606 N N . PRO A 1 84 ? 10.117 24.906 15.906 1 82.62 84 PRO A N 1
ATOM 607 C CA . PRO A 1 84 ? 10.914 23.75 15.5 1 82.62 84 PRO A CA 1
ATOM 608 C C . PRO A 1 84 ? 10.727 22.547 16.422 1 82.62 84 PRO A C 1
ATOM 610 O O . PRO A 1 84 ? 10.664 22.703 17.641 1 82.62 84 PRO A O 1
ATOM 613 N N . SER A 1 85 ? 10.578 21.484 15.844 1 80.75 85 SER A N 1
ATOM 614 C CA . SER A 1 85 ? 10.398 20.25 16.594 1 80.75 85 SER A CA 1
ATOM 615 C C . SER A 1 85 ? 11.672 19.406 16.594 1 80.75 85 SER A C 1
ATOM 617 O O . SER A 1 85 ? 12.586 19.672 15.812 1 80.75 85 SER A O 1
ATOM 619 N N . GLY A 1 86 ? 11.789 18.531 17.594 1 78.44 86 GLY A N 1
ATOM 620 C CA . GLY A 1 86 ? 12.898 17.609 17.641 1 78.44 86 GLY A CA 1
ATOM 621 C C . GLY A 1 86 ? 14.125 18.172 18.344 1 78.44 86 GLY A C 1
ATOM 622 O O . GLY A 1 86 ? 14.023 19.156 19.078 1 78.44 86 GLY A O 1
ATOM 623 N N . VAL A 1 87 ? 15.164 17.406 18.25 1 74 87 VAL A N 1
ATOM 624 C CA . VAL A 1 87 ? 16.422 17.734 18.922 1 74 87 VAL A CA 1
ATOM 625 C C . VAL A 1 87 ? 16.875 19.125 18.516 1 74 87 VAL A C 1
ATOM 627 O O . VAL A 1 87 ? 17.359 19.891 19.359 1 74 87 VAL A O 1
ATOM 630 N N . PHE A 1 88 ? 16.656 19.422 17.344 1 70.12 88 PHE A N 1
ATOM 631 C CA . PHE A 1 88 ? 17.062 20.734 16.844 1 70.12 88 PHE A CA 1
ATOM 632 C C . PHE A 1 88 ? 16.266 21.844 17.547 1 70.12 88 PHE A C 1
ATOM 634 O O . PHE A 1 88 ? 16.844 22.844 17.984 1 70.12 88 PHE A O 1
ATOM 641 N N . GLY A 1 89 ? 14.992 21.656 17.578 1 68.69 89 GLY A N 1
ATOM 642 C CA . GLY A 1 89 ? 14.164 22.609 18.281 1 68.69 89 GLY A CA 1
ATOM 643 C C . GLY A 1 89 ? 14.555 22.766 19.75 1 68.69 89 GLY A C 1
ATOM 644 O O . GLY A 1 89 ? 14.57 23.875 20.281 1 68.69 89 GLY A O 1
ATOM 645 N N . GLN A 1 90 ? 14.859 21.609 20.281 1 70.94 90 GLN A N 1
ATOM 646 C CA . GLN A 1 90 ? 15.305 21.625 21.672 1 70.94 90 GLN A CA 1
ATOM 647 C C . GLN A 1 90 ? 16.594 22.422 21.828 1 70.94 90 GLN A C 1
ATOM 649 O O . GLN A 1 90 ? 16.734 23.219 22.766 1 70.94 90 GLN A O 1
ATOM 654 N N . LEU A 1 91 ? 17.5 22.172 20.891 1 72 91 LEU A N 1
ATOM 655 C CA . LEU A 1 91 ? 18.781 22.875 20.953 1 72 91 LEU A CA 1
ATOM 656 C C . LEU A 1 91 ? 18.578 24.375 20.781 1 72 91 LEU A C 1
ATOM 658 O O . LEU A 1 91 ? 19.203 25.172 21.5 1 72 91 LEU A O 1
ATOM 662 N N . ILE A 1 92 ? 17.75 24.797 19.953 1 68.31 92 ILE A N 1
ATOM 663 C CA . ILE A 1 92 ? 17.453 26.203 19.719 1 68.31 92 ILE A CA 1
ATOM 664 C C . ILE A 1 92 ? 16.812 26.797 20.969 1 68.31 92 ILE A C 1
ATOM 666 O O . ILE A 1 92 ? 17.188 27.891 21.422 1 68.31 92 ILE A O 1
ATOM 670 N N . ARG A 1 93 ? 15.93 26.141 21.547 1 69.56 93 ARG A N 1
ATOM 671 C CA . ARG A 1 93 ? 15.258 26.609 22.75 1 69.56 93 ARG A CA 1
ATOM 672 C C . ARG A 1 93 ? 16.234 26.766 23.906 1 69.56 93 ARG A C 1
ATOM 674 O O . ARG A 1 93 ? 16.188 27.734 24.656 1 69.56 93 ARG A O 1
ATOM 681 N N . GLU A 1 94 ? 17.109 25.797 24.016 1 69.12 94 GLU A N 1
ATOM 682 C CA . GLU A 1 94 ? 18.109 25.844 25.078 1 69.12 94 GLU A CA 1
ATOM 683 C C . GLU A 1 94 ? 19.062 27.016 24.875 1 69.12 94 GLU A C 1
ATOM 685 O O . GLU A 1 94 ? 19.438 27.688 25.844 1 69.12 94 GLU A O 1
ATOM 690 N N . ARG A 1 95 ? 19.438 27.25 23.703 1 68.25 95 ARG A N 1
ATOM 691 C CA . ARG A 1 95 ? 20.344 28.359 23.406 1 68.25 95 ARG A CA 1
ATOM 692 C C . ARG A 1 95 ? 19.641 29.703 23.578 1 68.25 95 ARG A C 1
ATOM 694 O O . ARG A 1 95 ? 20.219 30.641 24.125 1 68.25 95 ARG A O 1
ATOM 701 N N . ALA A 1 96 ? 18.5 29.875 23.141 1 67.06 96 ALA A N 1
ATOM 702 C CA . ALA A 1 96 ? 17.719 31.094 23.312 1 67.06 96 ALA A CA 1
ATOM 703 C C . ALA A 1 96 ? 17.484 31.406 24.781 1 67.06 96 ALA A C 1
ATOM 705 O O . ALA A 1 96 ? 17.547 32.562 25.203 1 67.06 96 ALA A O 1
ATOM 706 N N . ALA A 1 97 ? 17.312 30.422 25.516 1 64.75 97 ALA A N 1
ATOM 707 C CA . ALA A 1 97 ? 17.125 30.578 26.953 1 64.75 97 ALA A CA 1
ATOM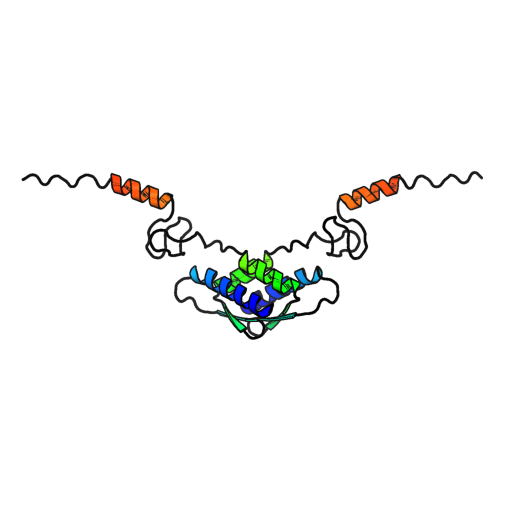 708 C C . ALA A 1 97 ? 18.391 31.078 27.625 1 64.75 97 ALA A C 1
ATOM 710 O O . ALA A 1 97 ? 18.344 31.828 28.609 1 64.75 97 ALA A O 1
ATOM 711 N N . ARG A 1 98 ? 19.438 30.797 27.094 1 64.56 98 ARG A N 1
ATOM 712 C CA . ARG A 1 98 ? 20.734 31.219 27.625 1 64.56 98 ARG A CA 1
ATOM 713 C C . ARG A 1 98 ? 21.047 32.656 27.234 1 64.56 98 ARG A C 1
ATOM 715 O O . ARG A 1 98 ? 21.703 33.375 27.984 1 64.56 98 ARG A O 1
ATOM 722 N N . TYR A 1 99 ? 20.672 33 26.094 1 62.09 99 TYR A N 1
ATOM 723 C CA . TYR A 1 99 ? 20.969 34.375 25.656 1 62.09 99 TYR A CA 1
ATOM 724 C C . TYR A 1 99 ? 20.016 35.344 26.312 1 62.09 99 TYR A C 1
ATOM 726 O O . TYR A 1 99 ? 20.234 36.562 26.25 1 62.09 99 TYR A O 1
ATOM 734 N N . GLU A 1 100 ? 18.828 35 26.594 1 58.94 100 GLU A N 1
ATOM 735 C CA . GLU A 1 100 ? 18 35.938 27.344 1 58.94 100 GLU A CA 1
ATOM 736 C C . GLU A 1 100 ? 18.656 36.344 28.656 1 58.94 100 GLU A C 1
ATOM 738 O O . GLU A 1 100 ? 18.875 35.5 29.547 1 58.94 100 GLU A O 1
ATOM 743 N N . GLY A 1 101 ? 19.859 37.031 28.484 1 53.31 101 GLY A N 1
ATOM 744 C CA . GLY A 1 101 ? 20.641 37.688 29.516 1 53.31 101 GLY A CA 1
ATOM 745 C C . GLY A 1 101 ? 19.812 38.25 30.641 1 53.31 101 GLY A C 1
ATOM 746 O O . GLY A 1 101 ? 18.594 38.375 30.516 1 53.31 101 GLY A O 1
ATOM 747 N N . PRO A 1 102 ? 20.406 38.344 31.891 1 56.16 102 PRO A N 1
ATOM 748 C CA . PRO A 1 102 ? 19.734 38.906 33.062 1 56.16 102 PRO A CA 1
ATOM 749 C C . PRO A 1 102 ? 19.062 40.25 32.75 1 56.16 102 PRO A C 1
ATOM 751 O O . PRO A 1 102 ? 19.5 40.969 31.844 1 56.16 102 PRO A O 1
ATOM 754 N N . PRO A 1 103 ? 17.781 40.406 32.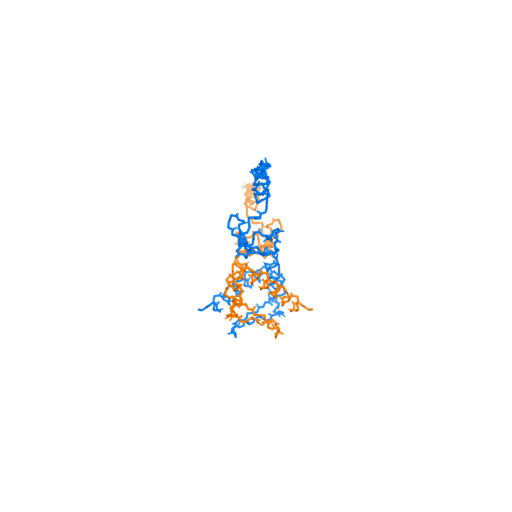906 1 55.31 103 PRO A N 1
ATOM 755 C CA . PRO A 1 103 ? 17.156 41.719 32.719 1 55.31 103 PRO A CA 1
ATOM 756 C C . PRO A 1 103 ? 18.031 42.875 33.188 1 55.31 103 PRO A C 1
ATOM 758 O O . PRO A 1 103 ? 18.859 42.688 34.125 1 55.31 103 PRO A O 1
ATOM 761 N N . PRO A 1 104 ? 18.312 43.812 32.375 1 54 104 PRO A N 1
ATOM 762 C CA . PRO A 1 104 ? 19.141 44.938 32.875 1 54 104 PRO A CA 1
ATOM 763 C C . PRO A 1 104 ? 18.734 45.375 34.281 1 54 104 PRO A C 1
ATOM 765 O O . PRO A 1 104 ? 17.562 45.25 34.656 1 54 104 PRO A O 1
ATOM 768 N N . ALA A 1 105 ? 19.562 45.219 35.219 1 53.06 105 ALA A N 1
ATOM 769 C CA . ALA A 1 105 ? 19.375 45.719 36.562 1 53.06 105 ALA A CA 1
ATOM 770 C C . ALA A 1 105 ? 18.844 47.156 36.562 1 53.06 105 ALA A C 1
ATOM 772 O O . ALA A 1 105 ? 19.453 48.031 35.938 1 53.06 105 ALA A O 1
ATOM 773 N N . LEU A 1 106 ? 17.562 47.438 36.562 1 49.09 106 LEU A N 1
ATOM 774 C CA . LEU A 1 106 ? 17.062 48.781 36.75 1 49.09 106 LEU A CA 1
ATOM 775 C C . LEU A 1 106 ? 17.766 49.438 37.938 1 49.09 106 LEU A C 1
ATOM 777 O O . LEU A 1 106 ? 17.797 48.906 39.031 1 49.09 106 LEU A O 1
ATOM 781 N N . ASP A 1 107 ? 18.859 50.219 37.719 1 48.5 107 ASP A N 1
ATOM 782 C CA . ASP A 1 107 ? 19.422 51.094 38.75 1 48.5 107 ASP A CA 1
ATOM 783 C C . ASP A 1 107 ? 18.312 51.844 39.5 1 48.5 107 ASP A C 1
ATOM 785 O O . ASP A 1 107 ? 17.453 52.5 38.875 1 48.5 107 ASP A O 1
ATOM 789 N N . ALA A 1 108 ? 18.109 51.719 40.844 1 41.28 108 ALA A N 1
ATOM 790 C CA . ALA A 1 108 ? 17.375 52.688 41.656 1 41.28 108 ALA A CA 1
ATOM 791 C C . ALA A 1 108 ? 18.078 54.031 41.656 1 41.28 108 ALA A C 1
ATOM 793 O O . ALA A 1 108 ? 19.312 54.125 41.625 1 41.28 108 ALA A O 1
ATOM 794 N N . MET B 1 1 ? -14.547 -10.344 8.969 1 88.06 1 MET B N 1
ATOM 795 C CA . MET B 1 1 ? -14.414 -10.805 7.586 1 88.06 1 MET B CA 1
ATOM 796 C C . MET B 1 1 ? -13.336 -10.016 6.852 1 88.06 1 MET B C 1
ATOM 798 O O . MET B 1 1 ? -12.945 -8.938 7.285 1 88.06 1 MET B O 1
ATOM 802 N N . ILE B 1 2 ? -12.719 -10.5 5.914 1 93 2 ILE B N 1
ATOM 803 C CA . ILE B 1 2 ? -11.617 -9.906 5.168 1 93 2 ILE B CA 1
ATOM 804 C C . ILE B 1 2 ? -12.023 -8.523 4.656 1 93 2 ILE B C 1
ATOM 806 O O . ILE B 1 2 ? -11.203 -7.605 4.605 1 93 2 ILE B O 1
ATOM 810 N N . ASP B 1 3 ? -13.328 -8.305 4.418 1 94.56 3 ASP B N 1
ATOM 811 C CA . ASP B 1 3 ? -13.828 -7.012 3.971 1 94.56 3 ASP B CA 1
ATOM 812 C C . ASP B 1 3 ? -13.664 -5.949 5.055 1 94.56 3 ASP B C 1
ATOM 814 O O . ASP B 1 3 ? -13.227 -4.832 4.777 1 94.56 3 ASP B O 1
ATOM 818 N N . ASP B 1 4 ? -14.062 -6.395 6.207 1 95.56 4 ASP B N 1
ATOM 819 C CA . ASP B 1 4 ? -14 -5.457 7.32 1 95.56 4 ASP B CA 1
ATOM 820 C C . ASP B 1 4 ? -12.562 -5.027 7.594 1 95.56 4 ASP B C 1
ATOM 822 O O . ASP B 1 4 ? -12.297 -3.855 7.875 1 95.56 4 ASP B O 1
ATOM 826 N N . ASP B 1 5 ? -11.75 -6.008 7.551 1 96.56 5 ASP B N 1
ATOM 827 C CA . ASP B 1 5 ? -10.344 -5.723 7.805 1 96.56 5 ASP B CA 1
ATOM 828 C C . ASP B 1 5 ? -9.773 -4.773 6.754 1 96.56 5 ASP B C 1
ATOM 830 O O . ASP B 1 5 ? -9.047 -3.836 7.086 1 96.56 5 ASP B O 1
ATOM 834 N N . LEU B 1 6 ? -10.094 -5.023 5.535 1 98.31 6 LEU B N 1
ATOM 835 C CA . LEU B 1 6 ? -9.578 -4.188 4.453 1 98.31 6 LEU B CA 1
ATOM 836 C C . LEU B 1 6 ? -10.156 -2.779 4.539 1 98.31 6 LEU B C 1
ATOM 838 O O . LEU B 1 6 ? -9.43 -1.795 4.391 1 98.31 6 LEU B O 1
ATOM 842 N N . ALA B 1 7 ? -11.438 -2.686 4.797 1 98.25 7 ALA B N 1
ATOM 843 C CA . ALA B 1 7 ? -12.055 -1.369 4.941 1 98.25 7 ALA B CA 1
ATOM 844 C C . ALA B 1 7 ? -11.422 -0.592 6.094 1 98.25 7 ALA B C 1
ATOM 846 O O . ALA B 1 7 ? -11.148 0.604 5.969 1 98.25 7 ALA B O 1
ATOM 847 N N . ALA B 1 8 ? -11.219 -1.296 7.188 1 98.19 8 ALA B N 1
ATOM 848 C CA . ALA B 1 8 ? -10.617 -0.656 8.352 1 98.19 8 ALA B CA 1
ATOM 849 C C . ALA B 1 8 ? -9.203 -0.171 8.039 1 98.19 8 ALA B C 1
ATOM 851 O O . ALA B 1 8 ? -8.82 0.938 8.422 1 98.19 8 ALA B O 1
ATOM 852 N N . ALA B 1 9 ? -8.445 -0.986 7.336 1 98.38 9 ALA B N 1
ATOM 853 C CA . ALA B 1 9 ? -7.074 -0.624 6.98 1 98.38 9 ALA B CA 1
ATOM 854 C C . ALA B 1 9 ? -7.051 0.593 6.059 1 98.38 9 ALA B C 1
ATOM 856 O O . ALA B 1 9 ? -6.234 1.501 6.238 1 98.38 9 ALA B O 1
ATOM 857 N N . LEU B 1 10 ? -7.969 0.605 5.105 1 98.69 10 LEU B N 1
ATOM 858 C CA . LEU B 1 10 ? -8.016 1.725 4.172 1 98.69 10 LEU B CA 1
ATOM 859 C C . LEU B 1 10 ? -8.477 2.998 4.871 1 98.69 10 LEU B C 1
ATOM 861 O O . LEU B 1 10 ? -7.988 4.09 4.566 1 98.69 10 LEU B O 1
ATOM 865 N N . ARG B 1 11 ? -9.375 2.854 5.832 1 98.38 11 ARG B N 1
ATOM 866 C CA . ARG B 1 11 ? -9.812 4.012 6.602 1 98.38 11 ARG B CA 1
ATOM 867 C C . ARG B 1 11 ? -8.672 4.586 7.434 1 98.38 11 ARG B C 1
ATOM 869 O O . ARG B 1 11 ? -8.492 5.805 7.488 1 98.38 11 ARG B O 1
ATOM 876 N N . GLN B 1 12 ? -8 3.707 8.055 1 97.94 12 GLN B N 1
ATOM 877 C CA . GLN B 1 12 ? -6.848 4.137 8.844 1 97.94 12 GLN B CA 1
ATOM 878 C C . GLN B 1 12 ? -5.805 4.812 7.957 1 97.94 12 GLN B C 1
ATOM 880 O O . GLN B 1 12 ? -5.238 5.844 8.336 1 97.94 12 GLN B O 1
ATOM 885 N N . PHE B 1 13 ? -5.512 4.223 6.836 1 98.31 13 PHE B N 1
ATOM 886 C CA . PHE B 1 13 ? -4.594 4.773 5.848 1 98.31 13 PHE B CA 1
ATOM 887 C C . PHE B 1 13 ? -5.012 6.184 5.445 1 98.31 13 PHE B C 1
ATOM 889 O O . PHE B 1 13 ? -4.203 7.109 5.48 1 98.31 13 PHE B O 1
ATOM 896 N N . ALA B 1 14 ? -6.27 6.316 5.094 1 98.31 14 ALA B N 1
ATOM 897 C CA . ALA B 1 14 ? -6.82 7.602 4.676 1 98.31 14 ALA B CA 1
ATOM 898 C C . ALA B 1 14 ? -6.656 8.648 5.773 1 98.31 14 ALA B C 1
ATOM 900 O O . ALA B 1 14 ? -6.258 9.781 5.504 1 98.31 14 ALA B O 1
ATOM 901 N N . ALA B 1 15 ? -6.957 8.266 6.957 1 95.81 15 ALA B N 1
ATOM 902 C CA . ALA B 1 15 ? -6.887 9.188 8.086 1 95.81 15 ALA B CA 1
ATOM 903 C C . ALA B 1 15 ? -5.453 9.664 8.32 1 95.81 15 ALA B C 1
ATOM 905 O O . ALA B 1 15 ? -5.219 10.852 8.57 1 95.81 15 ALA B O 1
ATOM 906 N N . ARG B 1 16 ? -4.543 8.703 8.258 1 95 16 ARG B N 1
ATOM 907 C CA . ARG B 1 16 ? -3.139 9.039 8.469 1 95 16 ARG B CA 1
ATOM 908 C C . ARG B 1 16 ? -2.652 10.047 7.434 1 95 16 ARG B C 1
ATOM 910 O O . ARG B 1 16 ? -1.964 11.008 7.77 1 95 16 ARG B O 1
ATOM 917 N N . ILE B 1 17 ? -3.029 9.852 6.23 1 96.56 17 ILE B N 1
ATOM 918 C CA . ILE B 1 17 ? -2.566 10.727 5.156 1 96.56 17 ILE B CA 1
ATOM 919 C C . ILE B 1 17 ? -3.264 12.078 5.25 1 96.56 17 ILE B C 1
ATOM 921 O O . ILE B 1 17 ? -2.629 13.125 5.094 1 96.56 17 ILE B O 1
ATOM 925 N N . ALA B 1 18 ? -4.531 12.023 5.496 1 94.81 18 ALA B N 1
ATOM 926 C CA . ALA B 1 18 ? -5.324 13.25 5.582 1 94.81 18 ALA B CA 1
ATOM 927 C C . ALA B 1 18 ? -4.816 14.148 6.703 1 94.81 18 ALA B C 1
ATOM 929 O O . ALA B 1 18 ? -4.914 15.375 6.613 1 94.81 18 ALA B O 1
ATOM 930 N N . ALA B 1 19 ? -4.336 13.555 7.742 1 91 19 ALA B N 1
ATOM 931 C CA . ALA B 1 19 ? -3.828 14.32 8.875 1 91 19 ALA B CA 1
ATOM 932 C C . ALA B 1 19 ? -2.67 15.219 8.461 1 91 19 ALA B C 1
ATOM 934 O O . ALA B 1 19 ? -2.367 16.203 9.133 1 91 19 ALA B O 1
ATOM 935 N N . LEU B 1 20 ? -2.021 14.867 7.379 1 91.62 20 LEU B N 1
ATOM 936 C CA . LEU B 1 20 ? -0.869 15.617 6.891 1 91.62 20 LEU B CA 1
ATOM 937 C C . LEU B 1 20 ? -1.303 16.719 5.926 1 91.62 20 LEU B C 1
ATOM 939 O O . LEU B 1 20 ? -0.494 17.562 5.535 1 91.62 20 LEU B O 1
ATOM 943 N N . ASP B 1 21 ? -2.549 16.641 5.535 1 91.81 21 ASP B N 1
ATOM 944 C CA . ASP B 1 21 ? -3.094 17.609 4.594 1 91.81 21 ASP B CA 1
ATOM 945 C C . ASP B 1 21 ? -3.488 18.906 5.305 1 91.81 21 ASP B C 1
ATOM 947 O O . ASP B 1 21 ? -3.678 18.906 6.523 1 91.81 21 ASP B O 1
ATOM 951 N N . PRO B 1 22 ? -3.506 19.938 4.5 1 88.12 22 PRO B N 1
ATOM 952 C CA . PRO B 1 22 ? -4.141 21.125 5.078 1 88.12 22 PRO B CA 1
ATOM 953 C C . PRO B 1 22 ? -5.555 20.844 5.582 1 88.12 22 PRO B C 1
ATOM 955 O O . PRO B 1 22 ? -6.281 20.047 4.988 1 88.12 22 PRO B O 1
ATOM 958 N N . PRO B 1 23 ? -5.836 21.453 6.73 1 86.81 23 PRO B N 1
ATOM 959 C CA . PRO B 1 23 ? -7.188 21.25 7.258 1 86.81 23 PRO B CA 1
ATOM 960 C C . PRO B 1 23 ? -8.273 21.547 6.223 1 86.81 23 PRO B C 1
ATOM 962 O O . PRO B 1 23 ? -8.18 22.531 5.488 1 86.81 23 PRO B O 1
ATOM 965 N N . GLY B 1 24 ? -9.227 20.688 6.113 1 89.44 24 GLY B N 1
ATOM 966 C CA . GLY B 1 24 ? -10.359 20.906 5.227 1 89.44 24 GLY B CA 1
ATOM 967 C C . GLY B 1 24 ? -10.141 20.375 3.828 1 89.44 24 GLY B C 1
ATOM 968 O O . GLY B 1 24 ? -10.922 20.656 2.916 1 89.44 24 GLY B O 1
ATOM 969 N N . SER B 1 25 ? -9.094 19.734 3.627 1 94 25 SER B N 1
ATOM 970 C CA . SER B 1 25 ? -8.867 19.141 2.314 1 94 25 SER B CA 1
ATOM 971 C C . SER B 1 25 ? -10.039 18.25 1.907 1 94 25 SER B C 1
ATOM 973 O O . SER B 1 25 ? -10.492 17.422 2.695 1 94 25 SER B O 1
ATOM 975 N N . PRO B 1 26 ? -10.484 18.391 0.677 1 96 26 PRO B N 1
ATOM 976 C CA . PRO B 1 26 ? -11.711 17.703 0.275 1 96 26 PRO B CA 1
ATOM 977 C C . PRO B 1 26 ? -11.477 16.234 -0.093 1 96 26 PRO B C 1
ATOM 979 O O . PRO B 1 26 ? -10.383 15.875 -0.528 1 96 26 PRO B O 1
ATOM 982 N N . THR B 1 27 ? -12.547 15.516 0.026 1 96.31 27 THR B N 1
ATOM 983 C CA . THR B 1 27 ? -12.594 14.164 -0.524 1 96.31 27 THR B CA 1
ATOM 984 C C . THR B 1 27 ? -12.758 14.203 -2.041 1 96.31 27 THR B C 1
ATOM 986 O O . THR B 1 27 ? -13.602 14.93 -2.562 1 96.31 27 THR B O 1
ATOM 989 N N . VAL B 1 28 ? -11.945 13.375 -2.713 1 96.56 28 VAL B N 1
ATOM 990 C CA . VAL B 1 28 ? -12.016 13.438 -4.168 1 96.56 28 VAL B CA 1
ATOM 991 C C . VAL B 1 28 ? -12.32 12.055 -4.734 1 96.56 28 VAL B C 1
ATOM 993 O O . VAL B 1 28 ? -12.711 11.922 -5.898 1 96.56 28 VAL B O 1
ATOM 996 N N . VAL B 1 29 ? -12.141 11.016 -3.955 1 97 29 VAL B N 1
ATOM 997 C CA . VAL B 1 29 ? -12.406 9.656 -4.402 1 97 29 VAL B CA 1
ATOM 998 C C . VAL B 1 29 ? -13.125 8.883 -3.299 1 97 29 VAL B C 1
ATOM 1000 O O . VAL B 1 29 ? -12.812 9.039 -2.115 1 97 29 VAL B O 1
ATOM 1003 N N . GLU B 1 30 ? -14.094 8.125 -3.678 1 97.12 30 GLU B N 1
ATOM 1004 C CA . GLU B 1 30 ? -14.688 7.156 -2.764 1 97.12 30 GLU B CA 1
ATOM 1005 C C . GLU B 1 30 ? -14.375 5.723 -3.184 1 97.12 30 GLU B C 1
ATOM 1007 O O . GLU B 1 30 ? -14.578 5.352 -4.34 1 97.12 30 GLU B O 1
ATOM 1012 N N . VAL B 1 31 ? -13.859 4.988 -2.256 1 98.31 31 VAL B N 1
ATOM 1013 C CA . VAL B 1 31 ? -13.594 3.561 -2.424 1 98.31 31 VAL B CA 1
ATOM 1014 C C . VAL B 1 31 ? -14.578 2.752 -1.581 1 98.31 31 VAL B C 1
ATOM 1016 O O . VAL B 1 31 ? -14.781 3.043 -0.4 1 98.31 31 VAL B O 1
ATOM 1019 N N . THR B 1 32 ? -15.234 1.802 -2.176 1 98.31 32 THR B N 1
ATOM 1020 C CA . THR B 1 32 ? -16.156 0.946 -1.438 1 98.31 32 THR B CA 1
ATOM 1021 C C . THR B 1 32 ? -15.609 -0.476 -1.336 1 98.31 32 THR B C 1
ATOM 1023 O O . THR B 1 32 ? -15.234 -1.073 -2.344 1 98.31 32 THR B O 1
ATOM 1026 N N . VAL B 1 33 ? -15.523 -0.954 -0.149 1 98 33 VAL B N 1
ATOM 1027 C CA . VAL B 1 33 ? -15.094 -2.324 0.125 1 98 33 VAL B CA 1
ATOM 1028 C C . VAL B 1 33 ? -16.281 -3.146 0.609 1 98 33 VAL B C 1
ATOM 1030 O O . VAL B 1 33 ? -16.781 -2.936 1.718 1 98 33 VAL B O 1
ATOM 1033 N N . GLY B 1 34 ? -16.688 -4.086 -0.139 1 92.19 34 GLY B N 1
ATOM 1034 C CA . GLY B 1 34 ? -17.844 -4.867 0.248 1 92.19 34 GLY B CA 1
ATOM 1035 C C . GLY B 1 34 ? -19.031 -4.012 0.643 1 92.19 34 GLY B C 1
ATOM 1036 O O . GLY B 1 34 ? -19.734 -4.324 1.608 1 92.19 34 GLY B O 1
ATOM 1037 N N . GLY B 1 35 ? -19.141 -2.844 0.111 1 91.62 35 GLY B N 1
ATOM 1038 C CA . GLY B 1 35 ? -20.266 -1.958 0.395 1 91.62 35 GLY B CA 1
ATOM 1039 C C . GLY B 1 35 ? -19.922 -0.861 1.385 1 91.62 35 GLY B C 1
ATOM 1040 O O . GLY B 1 35 ? -20.703 0.069 1.587 1 91.62 35 GLY B O 1
ATOM 1041 N N . THR B 1 36 ? -18.812 -0.987 2.082 1 95.94 36 THR B N 1
ATOM 1042 C CA . THR B 1 36 ? -18.391 0.012 3.059 1 95.94 36 THR B CA 1
ATOM 1043 C C . THR B 1 36 ? -17.594 1.12 2.385 1 95.94 36 THR B C 1
ATOM 1045 O O . THR B 1 36 ? -16.516 0.867 1.831 1 95.94 36 THR B O 1
ATOM 1048 N N . PRO B 1 37 ? -18.016 2.301 2.463 1 97.5 37 PRO B N 1
ATOM 1049 C CA . PRO B 1 37 ? -17.312 3.398 1.795 1 97.5 37 PRO B CA 1
ATOM 1050 C C . PRO B 1 37 ? -16.125 3.914 2.6 1 97.5 37 PRO B C 1
ATOM 1052 O O . PRO B 1 37 ? -16.172 3.955 3.832 1 97.5 37 PRO B O 1
ATOM 1055 N N . VAL B 1 38 ? -15.102 4.262 1.884 1 98.12 38 VAL B N 1
ATOM 1056 C CA . VAL B 1 38 ? -13.93 4.941 2.414 1 98.12 38 VAL B CA 1
ATOM 1057 C C . VAL B 1 38 ? -13.609 6.168 1.56 1 98.12 38 VAL B C 1
ATOM 1059 O O . VAL B 1 38 ? -13.344 6.043 0.362 1 98.12 38 VAL B O 1
ATOM 1062 N N . ALA B 1 39 ? -13.609 7.324 2.166 1 97.75 39 ALA B N 1
ATOM 1063 C CA . ALA B 1 39 ? -13.344 8.586 1.475 1 97.75 39 ALA B CA 1
ATOM 1064 C C . ALA B 1 39 ? -11.852 8.898 1.456 1 97.75 39 ALA B C 1
ATOM 1066 O O . ALA B 1 39 ? -11.18 8.805 2.484 1 97.75 39 ALA B O 1
ATOM 1067 N N . LEU B 1 40 ? -11.445 9.234 0.295 1 97.94 40 LEU B N 1
ATOM 1068 C CA . LEU B 1 40 ? -10.031 9.586 0.154 1 97.94 40 LEU B CA 1
ATOM 1069 C C . LEU B 1 40 ? -9.875 11.016 -0.354 1 97.94 40 LEU B C 1
ATOM 1071 O O . LEU B 1 40 ? -10.578 11.43 -1.278 1 97.94 40 LEU B O 1
ATOM 1075 N N . THR B 1 41 ? -8.977 11.75 0.336 1 97.75 41 THR B N 1
ATOM 1076 C CA . THR B 1 41 ? -8.508 13 -0.256 1 97.75 41 THR B CA 1
ATOM 1077 C C . THR B 1 41 ? -7.625 12.719 -1.472 1 97.75 41 THR B C 1
ATOM 1079 O O . THR B 1 41 ? -7.297 11.562 -1.755 1 97.75 41 THR B O 1
ATOM 1082 N N . GLY B 1 42 ? -7.293 13.766 -2.203 1 97.44 42 GLY B N 1
ATOM 1083 C CA . GLY B 1 42 ? -6.395 13.602 -3.334 1 97.44 42 GLY B CA 1
ATOM 1084 C C . GLY B 1 42 ? -5.051 13.008 -2.947 1 97.44 42 GLY B C 1
ATOM 1085 O O . GLY B 1 42 ? -4.555 12.102 -3.617 1 97.44 42 GLY B O 1
ATOM 1086 N N . SER B 1 43 ? -4.508 13.484 -1.857 1 97 43 SER B N 1
ATOM 1087 C CA . SER B 1 43 ? -3.211 13 -1.399 1 97 43 SER B CA 1
ATOM 1088 C C . SER B 1 43 ? -3.287 11.547 -0.962 1 97 43 SER B C 1
ATOM 1090 O O . SER B 1 43 ? -2.375 10.758 -1.233 1 97 43 SER B O 1
ATOM 1092 N N . ALA B 1 44 ? -4.398 11.219 -0.341 1 98 44 ALA B N 1
ATOM 1093 C CA . ALA B 1 44 ? -4.562 9.836 0.114 1 98 44 ALA B CA 1
ATOM 1094 C C . ALA B 1 44 ? -4.688 8.883 -1.068 1 98 44 ALA B C 1
ATOM 1096 O O . ALA B 1 44 ? -4.137 7.777 -1.045 1 98 44 ALA B O 1
ATOM 1097 N N . ALA B 1 45 ? -5.387 9.312 -2.057 1 98.38 45 ALA B N 1
ATOM 1098 C CA . ALA B 1 45 ? -5.527 8.492 -3.258 1 98.38 45 ALA B CA 1
ATOM 1099 C C . ALA B 1 45 ? -4.176 8.273 -3.932 1 98.38 45 ALA B C 1
ATOM 1101 O O . ALA B 1 45 ? -3.834 7.148 -4.301 1 98.38 45 ALA B O 1
ATOM 1102 N N . ARG B 1 46 ? -3.459 9.32 -4.086 1 98.12 46 ARG B N 1
ATOM 1103 C CA . ARG B 1 46 ? -2.137 9.219 -4.695 1 98.12 46 ARG B CA 1
ATOM 1104 C C . ARG B 1 46 ? -1.217 8.336 -3.859 1 98.12 46 ARG B C 1
ATOM 1106 O O . ARG B 1 46 ? -0.452 7.535 -4.402 1 98.12 46 ARG B O 1
ATOM 1113 N N . ALA B 1 47 ? -1.3 8.477 -2.586 1 98.19 47 ALA B N 1
ATOM 1114 C CA . ALA B 1 47 ? -0.497 7.656 -1.68 1 98.19 47 ALA B CA 1
ATOM 1115 C C . ALA B 1 47 ? -0.858 6.18 -1.808 1 98.19 47 ALA B C 1
ATOM 1117 O O . ALA B 1 47 ? 0.018 5.312 -1.757 1 98.19 47 ALA B O 1
ATOM 1118 N N . LEU B 1 48 ? -2.158 5.938 -1.937 1 98.56 48 LEU B N 1
ATOM 1119 C CA . LEU B 1 48 ? -2.592 4.551 -2.066 1 98.56 48 LEU B CA 1
ATOM 1120 C C . LEU B 1 48 ? -2.096 3.947 -3.377 1 98.56 48 LEU B C 1
ATOM 1122 O O . LEU B 1 48 ? -1.719 2.773 -3.422 1 98.56 48 LEU B O 1
ATOM 1126 N N . VAL B 1 49 ? -2.053 4.738 -4.461 1 98.44 49 VAL B N 1
ATOM 1127 C CA . VAL B 1 49 ? -1.461 4.297 -5.723 1 98.44 49 VAL B CA 1
ATOM 1128 C C . VAL B 1 49 ? 0.005 3.932 -5.504 1 98.44 49 VAL B C 1
ATOM 1130 O O . VAL B 1 49 ? 0.45 2.855 -5.914 1 98.44 49 VAL B O 1
ATOM 1133 N N . GLU B 1 50 ? 0.666 4.805 -4.793 1 97.81 50 GLU B N 1
ATOM 1134 C CA . GLU B 1 50 ? 2.08 4.57 -4.52 1 97.81 50 GLU B CA 1
ATOM 1135 C C . GLU B 1 50 ? 2.281 3.312 -3.684 1 97.81 50 GLU B C 1
ATOM 1137 O O . GLU B 1 50 ? 3.164 2.502 -3.973 1 97.81 50 GLU B O 1
ATOM 1142 N N . ALA B 1 51 ? 1.48 3.168 -2.672 1 97.81 51 ALA B N 1
ATOM 1143 C CA . ALA B 1 51 ? 1.57 2 -1.8 1 97.81 51 ALA B CA 1
ATOM 1144 C C . ALA B 1 51 ? 1.341 0.711 -2.582 1 97.81 51 ALA B C 1
ATOM 1146 O O . ALA B 1 51 ? 2.084 -0.261 -2.424 1 97.81 51 ALA B O 1
ATOM 1147 N N . ALA B 1 52 ? 0.291 0.733 -3.404 1 98.31 52 ALA B N 1
ATOM 1148 C CA . ALA B 1 52 ? -0.054 -0.444 -4.199 1 98.31 52 ALA B CA 1
ATOM 1149 C C . ALA B 1 52 ? 1.063 -0.792 -5.176 1 98.31 52 ALA B C 1
ATOM 1151 O O . ALA B 1 52 ? 1.404 -1.965 -5.348 1 98.31 52 ALA B O 1
ATOM 1152 N N . LEU B 1 53 ? 1.693 0.249 -5.82 1 96.5 53 LEU B N 1
ATOM 1153 C CA . LEU B 1 53 ? 2.711 0.023 -6.84 1 96.5 53 LEU B CA 1
ATOM 1154 C C . LEU B 1 53 ? 4.035 -0.387 -6.207 1 96.5 53 LEU B C 1
ATOM 1156 O O . LEU B 1 53 ? 4.797 -1.159 -6.793 1 96.5 53 LEU B O 1
ATOM 1160 N N . ALA B 1 54 ? 4.246 0.049 -5.012 1 94.38 54 ALA B N 1
ATOM 1161 C CA . ALA B 1 54 ? 5.539 -0.173 -4.367 1 94.38 54 ALA B CA 1
ATOM 1162 C C . ALA B 1 54 ? 5.559 -1.507 -3.627 1 94.38 54 ALA B C 1
ATOM 1164 O O . ALA B 1 54 ? 6.629 -2.006 -3.266 1 94.38 54 ALA B O 1
ATOM 1165 N N . TYR B 1 55 ? 4.445 -2.059 -3.32 1 96.31 55 TYR B N 1
ATOM 1166 C CA . TYR B 1 55 ? 4.359 -3.264 -2.504 1 96.31 55 TYR B CA 1
ATOM 1167 C C . TYR B 1 55 ? 5.012 -4.449 -3.209 1 96.31 55 TYR B C 1
ATOM 1169 O O . TYR B 1 55 ? 4.73 -4.711 -4.383 1 96.31 55 TYR B O 1
ATOM 1177 N N . HIS B 1 56 ? 5.793 -5.129 -2.533 1 93.25 56 HIS B N 1
ATOM 1178 C CA . HIS B 1 56 ? 6.391 -6.383 -2.984 1 93.25 56 HIS B CA 1
ATOM 1179 C C . HIS B 1 56 ? 5.887 -7.559 -2.158 1 93.25 56 HIS B C 1
ATOM 1181 O O . HIS B 1 56 ? 6.109 -7.613 -0.947 1 93.25 56 HIS B O 1
ATOM 1187 N N . ASP B 1 57 ? 5.316 -8.406 -2.818 1 94.62 57 ASP B N 1
ATOM 1188 C CA . ASP B 1 57 ? 4.852 -9.609 -2.146 1 94.62 57 ASP B CA 1
ATOM 1189 C C . ASP B 1 57 ? 6.02 -10.547 -1.829 1 94.62 57 ASP B C 1
ATOM 1191 O O . ASP B 1 57 ? 6.816 -10.875 -2.711 1 94.62 57 ASP B O 1
ATOM 1195 N N . PRO B 1 58 ? 6.094 -11.016 -0.629 1 90.06 58 PRO B N 1
ATOM 1196 C CA . PRO B 1 58 ? 7.219 -11.875 -0.254 1 90.06 58 PRO B CA 1
ATOM 1197 C C . PRO B 1 58 ? 7.23 -13.195 -1.028 1 90.06 58 PRO B C 1
ATOM 1199 O O . PRO B 1 58 ? 8.266 -13.859 -1.102 1 90.06 58 PRO B O 1
ATOM 1202 N N . ARG B 1 59 ? 6.16 -13.562 -1.556 1 90.44 59 ARG B N 1
ATOM 1203 C CA . ARG B 1 59 ? 6.086 -14.797 -2.33 1 90.44 59 ARG B CA 1
ATOM 1204 C C . ARG B 1 59 ? 6.715 -14.617 -3.707 1 90.44 59 ARG B C 1
ATOM 1206 O O . ARG B 1 59 ? 6.988 -15.602 -4.406 1 90.44 59 ARG B O 1
ATOM 1213 N N . ASP B 1 60 ? 6.742 -13.359 -4.102 1 91 60 ASP B N 1
ATOM 1214 C CA . ASP B 1 60 ? 7.285 -13.102 -5.43 1 91 60 ASP B CA 1
ATOM 1215 C C . ASP B 1 60 ? 8.805 -13.273 -5.449 1 91 60 ASP B C 1
ATOM 1217 O O . ASP B 1 60 ? 9.531 -12.398 -4.969 1 91 60 ASP B O 1
ATOM 1221 N N . ARG B 1 61 ? 9.25 -14.273 -5.977 1 86.19 61 ARG B N 1
ATOM 1222 C CA . ARG B 1 61 ? 10.672 -14.57 -6.066 1 86.19 61 ARG B CA 1
ATOM 1223 C C . ARG B 1 61 ? 11.148 -14.531 -7.516 1 86.19 61 ARG B C 1
ATOM 1225 O O . ARG B 1 61 ? 12.125 -15.203 -7.871 1 86.19 61 ARG B O 1
ATOM 1232 N N . GLY B 1 62 ? 10.375 -13.797 -8.289 1 87.12 62 GLY B N 1
ATOM 1233 C CA . GLY B 1 62 ? 10.719 -13.734 -9.703 1 87.12 62 GLY B CA 1
ATOM 1234 C C . GLY B 1 62 ? 10.039 -14.82 -10.523 1 87.12 62 GLY B C 1
ATOM 1235 O O . GLY B 1 62 ? 9.086 -15.445 -10.07 1 87.12 62 GLY B O 1
ATOM 1236 N N . ALA B 1 63 ? 10.422 -14.82 -11.742 1 88 63 ALA B N 1
ATOM 1237 C CA . ALA B 1 63 ? 9.828 -15.789 -12.664 1 88 63 ALA B CA 1
ATOM 1238 C C . ALA B 1 63 ? 10.773 -16.953 -12.914 1 88 63 ALA B C 1
ATOM 1240 O O . ALA B 1 63 ? 11.992 -16.797 -12.922 1 88 63 ALA B O 1
ATOM 1241 N N . CYS B 1 64 ? 10.188 -18.094 -13 1 89.19 64 CYS B N 1
ATOM 1242 C CA . CYS B 1 64 ? 10.945 -19.281 -13.352 1 89.19 64 CYS B CA 1
ATOM 1243 C C . CYS B 1 64 ? 11.625 -19.125 -14.703 1 89.19 64 CYS B C 1
ATOM 1245 O O . CYS B 1 64 ? 10.984 -18.734 -15.688 1 89.19 64 CYS B O 1
ATOM 1247 N N . ASP B 1 65 ? 12.797 -19.469 -14.773 1 86.31 65 ASP B N 1
ATOM 1248 C CA . ASP B 1 65 ? 13.586 -19.312 -15.992 1 86.31 65 ASP B CA 1
ATOM 1249 C C . ASP B 1 65 ? 13.141 -20.297 -17.062 1 86.31 65 ASP B C 1
ATOM 1251 O O . ASP B 1 65 ? 13.445 -20.125 -18.25 1 86.31 65 ASP B O 1
ATOM 1255 N N . HIS B 1 66 ? 12.555 -21.31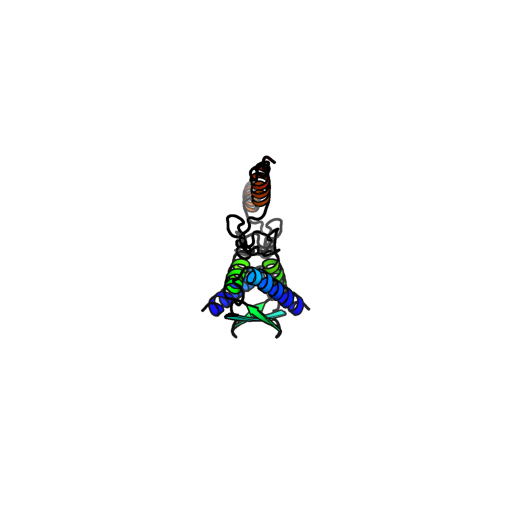2 -16.703 1 85.31 66 HIS B N 1
ATOM 1256 C CA . HIS B 1 66 ? 12.203 -22.406 -17.609 1 85.31 66 HIS B CA 1
ATOM 1257 C C . HIS B 1 66 ? 10.812 -22.203 -18.203 1 85.31 66 HIS B C 1
ATOM 1259 O O . HIS B 1 66 ? 10.617 -22.375 -19.406 1 85.31 66 HIS B O 1
ATOM 1265 N N . CYS B 1 67 ? 9.914 -21.875 -17.359 1 90.5 67 CYS B N 1
ATOM 1266 C CA . CYS B 1 67 ? 8.547 -21.828 -17.875 1 90.5 67 CYS B CA 1
ATOM 1267 C C . CYS B 1 67 ? 7.926 -20.453 -17.688 1 90.5 67 CYS B C 1
ATOM 1269 O O . CYS B 1 67 ? 6.785 -20.219 -18.094 1 90.5 67 CYS B O 1
ATOM 1271 N N . GLY B 1 68 ? 8.555 -19.562 -16.953 1 88.94 68 GLY B N 1
ATOM 1272 C CA . GLY B 1 68 ? 8.078 -18.203 -16.812 1 88.94 68 GLY B CA 1
ATOM 1273 C C . GLY B 1 68 ? 7.113 -18.031 -15.648 1 88.94 68 GLY B C 1
ATOM 1274 O O . GLY B 1 68 ? 6.629 -16.922 -15.398 1 88.94 68 GLY B O 1
ATOM 1275 N N . SER B 1 69 ? 6.832 -19.109 -15.008 1 86.5 69 SER B N 1
ATOM 1276 C CA . SER B 1 69 ? 5.93 -19.047 -13.867 1 86.5 69 SER B CA 1
ATOM 1277 C C . SER B 1 69 ? 6.512 -18.203 -12.742 1 86.5 69 SER B C 1
ATOM 1279 O O . SER B 1 69 ? 7.73 -18.141 -12.57 1 86.5 69 SER B O 1
ATOM 1281 N N . ARG B 1 70 ? 5.586 -17.562 -12.016 1 87 70 ARG B N 1
ATOM 1282 C CA . ARG B 1 70 ? 6.016 -16.719 -10.898 1 87 70 ARG B CA 1
ATOM 1283 C C . ARG B 1 70 ? 5.914 -17.469 -9.578 1 87 70 ARG B C 1
ATOM 1285 O O . ARG B 1 70 ? 6.125 -16.875 -8.508 1 87 70 ARG B O 1
ATOM 1292 N N . ARG B 1 71 ? 5.598 -18.656 -9.672 1 87.69 71 ARG B N 1
ATOM 1293 C CA . ARG B 1 71 ? 5.371 -19.453 -8.469 1 87.69 71 ARG B CA 1
ATOM 1294 C C . ARG B 1 71 ? 6.617 -20.25 -8.102 1 87.69 71 ARG B C 1
ATOM 1296 O O . ARG B 1 71 ? 6.652 -21.469 -8.266 1 87.69 71 ARG B O 1
ATOM 1303 N N . LEU B 1 72 ? 7.586 -19.531 -7.566 1 87.56 72 LEU B N 1
ATOM 1304 C CA . LEU B 1 72 ? 8.82 -20.094 -7.027 1 87.56 72 LEU B CA 1
ATOM 1305 C C . LEU B 1 72 ? 8.75 -20.188 -5.508 1 87.56 72 LEU B C 1
ATOM 1307 O O . LEU B 1 72 ? 8.242 -19.297 -4.84 1 87.56 72 LEU B O 1
ATOM 1311 N N . ASP B 1 73 ? 9.188 -21.297 -5.09 1 84.56 73 ASP B N 1
ATOM 1312 C CA . ASP B 1 73 ? 9.203 -21.406 -3.635 1 84.56 73 ASP B CA 1
ATOM 1313 C C . ASP B 1 73 ? 10.477 -20.797 -3.053 1 84.56 73 ASP B C 1
ATOM 1315 O O . ASP B 1 73 ? 11.211 -20.094 -3.75 1 84.56 73 ASP B O 1
ATOM 1319 N N . ASP B 1 74 ? 10.695 -21.062 -1.804 1 85.5 74 ASP B N 1
ATOM 1320 C CA . ASP B 1 74 ? 11.805 -20.422 -1.105 1 85.5 74 ASP B CA 1
ATOM 1321 C C . ASP B 1 74 ? 13.148 -20.938 -1.621 1 85.5 74 ASP B C 1
ATOM 1323 O O . ASP B 1 74 ? 14.188 -20.312 -1.39 1 85.5 74 ASP B O 1
ATOM 1327 N N . ASN B 1 75 ? 13.023 -22 -2.287 1 84 75 ASN B N 1
ATOM 1328 C CA . ASN B 1 75 ? 14.242 -22.609 -2.82 1 84 75 ASN B CA 1
ATOM 1329 C C . ASN B 1 75 ? 14.359 -22.406 -4.328 1 84 75 ASN B C 1
ATOM 1331 O O . ASN B 1 75 ? 15.172 -23.047 -4.988 1 84 75 ASN B O 1
ATOM 1335 N N . PHE B 1 76 ? 13.469 -21.641 -4.805 1 87.31 76 PHE B N 1
ATOM 1336 C CA . PHE B 1 76 ? 13.43 -21.281 -6.215 1 87.31 76 PHE B CA 1
ATOM 1337 C C . PHE B 1 76 ? 13.039 -22.484 -7.07 1 87.31 76 PHE B C 1
ATOM 1339 O O . PHE B 1 76 ? 13.438 -22.578 -8.234 1 87.31 76 PHE B O 1
ATOM 1346 N N . LEU B 1 77 ? 12.453 -23.375 -6.406 1 88 77 LEU B N 1
ATOM 1347 C CA . LEU B 1 77 ? 11.812 -24.453 -7.141 1 88 77 LEU B CA 1
ATOM 1348 C C . LEU B 1 77 ? 10.461 -24.016 -7.691 1 88 77 LEU B C 1
ATOM 1350 O O . LEU B 1 77 ? 9.633 -23.484 -6.953 1 88 77 LEU B O 1
ATOM 1354 N N . CYS B 1 78 ? 10.281 -24.203 -8.875 1 90.06 78 CYS B N 1
ATOM 1355 C CA . CYS B 1 78 ? 9.047 -23.781 -9.523 1 90.06 78 CYS B CA 1
ATOM 1356 C C . CYS B 1 78 ? 7.906 -24.734 -9.211 1 90.06 78 CYS B C 1
ATOM 1358 O O . CYS B 1 78 ? 8.047 -25.953 -9.352 1 90.06 78 CYS B O 1
ATOM 1360 N N . ALA B 1 79 ? 6.859 -24.234 -8.922 1 86.94 79 ALA B N 1
ATOM 1361 C CA . ALA B 1 79 ? 5.711 -25.047 -8.539 1 86.94 79 ALA B CA 1
ATOM 1362 C C . ALA B 1 79 ? 5.023 -25.641 -9.766 1 86.94 79 ALA B C 1
ATOM 1364 O O . ALA B 1 79 ? 4.344 -26.656 -9.672 1 86.94 79 ALA B O 1
ATOM 1365 N N . ASP B 1 80 ? 5.27 -25.078 -10.812 1 86.06 80 ASP B N 1
ATOM 1366 C CA . ASP B 1 80 ? 4.531 -25.484 -12.008 1 86.06 80 ASP B CA 1
ATOM 1367 C C . ASP B 1 80 ? 5.332 -26.484 -12.836 1 86.06 80 ASP B C 1
ATOM 1369 O O . ASP B 1 80 ? 4.777 -27.469 -13.32 1 86.06 80 ASP B O 1
ATOM 1373 N N . CYS B 1 81 ? 6.621 -26.281 -12.914 1 89.19 81 CYS B N 1
ATOM 1374 C CA . CYS B 1 81 ? 7.391 -27.188 -13.75 1 89.19 81 CYS B CA 1
ATOM 1375 C C . CYS B 1 81 ? 8.359 -28.016 -12.906 1 89.19 81 CYS B C 1
ATOM 1377 O O . CYS B 1 81 ? 9.023 -28.906 -13.422 1 89.19 81 CYS B O 1
ATOM 1379 N N . ARG B 1 82 ? 8.508 -27.672 -11.727 1 89 82 ARG B N 1
ATOM 1380 C CA . ARG B 1 82 ? 9.273 -28.422 -10.734 1 89 82 ARG B CA 1
ATOM 1381 C C . ARG B 1 82 ? 10.766 -28.328 -11.016 1 89 82 ARG B C 1
ATOM 1383 O O . ARG B 1 82 ? 11.531 -29.219 -10.602 1 89 82 ARG B O 1
ATOM 1390 N N . GLN B 1 83 ? 11.125 -27.344 -11.773 1 85.19 83 GLN B N 1
ATOM 1391 C CA . GLN B 1 83 ? 12.547 -27.125 -12.039 1 85.19 83 GLN B CA 1
ATOM 1392 C C . GLN B 1 83 ? 13.094 -25.984 -11.18 1 85.19 83 GLN B C 1
ATOM 1394 O O . GLN B 1 83 ? 12.375 -25.031 -10.867 1 85.19 83 GLN B O 1
ATOM 1399 N N . PRO B 1 84 ? 14.367 -26.125 -10.75 1 83.06 84 PRO B N 1
ATOM 1400 C CA . PRO B 1 84 ? 14.984 -25.016 -10.016 1 83.06 84 PRO B CA 1
ATOM 1401 C C . PRO B 1 84 ? 15.297 -23.828 -10.914 1 83.06 84 PRO B C 1
ATOM 1403 O O . PRO B 1 84 ? 15.719 -24 -12.055 1 83.06 84 PRO B O 1
ATOM 1406 N N . SER B 1 85 ? 15 -22.734 -10.422 1 81.12 85 SER B N 1
ATOM 1407 C CA . SER B 1 85 ? 15.25 -21.5 -11.164 1 81.12 85 SER B CA 1
ATOM 1408 C C . SER B 1 85 ? 16.438 -20.75 -10.602 1 81.12 85 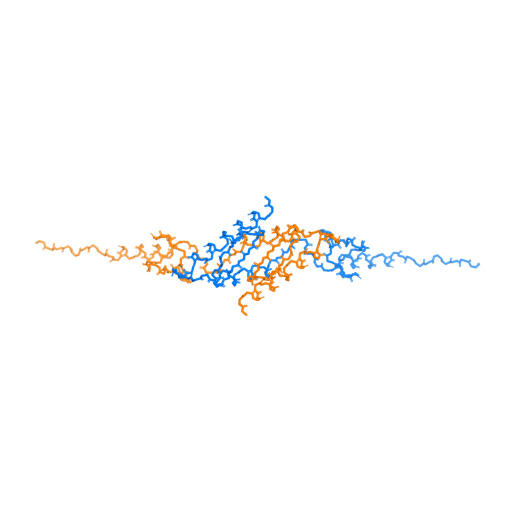SER B C 1
ATOM 1410 O O . SER B 1 85 ? 16.922 -21.062 -9.508 1 81.12 85 SER B O 1
ATOM 1412 N N . GLY B 1 86 ? 17.031 -19.891 -11.445 1 79.12 86 GLY B N 1
ATOM 1413 C CA . GLY B 1 86 ? 18.109 -19.047 -10.992 1 79.12 86 GLY B CA 1
ATOM 1414 C C . GLY B 1 86 ? 19.469 -19.703 -11.094 1 79.12 86 GLY B C 1
ATOM 1415 O O . GLY B 1 86 ? 19.641 -20.688 -11.82 1 79.12 86 GLY B O 1
ATOM 1416 N N . VAL B 1 87 ? 20.422 -19.016 -10.539 1 74.81 87 VAL B N 1
ATOM 1417 C CA . VAL B 1 87 ? 21.812 -19.438 -10.594 1 74.81 87 VAL B CA 1
ATOM 1418 C C . VAL B 1 87 ? 21.938 -20.859 -10.055 1 74.81 87 VAL B C 1
ATOM 1420 O O . VAL B 1 87 ? 22.688 -21.688 -10.602 1 74.81 87 VAL B O 1
ATOM 1423 N N . PHE B 1 88 ? 21.188 -21.141 -9.094 1 71.19 88 PHE B N 1
ATOM 1424 C CA . PHE B 1 88 ? 21.234 -22.469 -8.5 1 71.19 88 PHE B CA 1
ATOM 1425 C C . PHE B 1 88 ? 20.766 -23.516 -9.5 1 71.19 88 PHE B C 1
ATOM 1427 O O . PHE B 1 88 ? 21.391 -24.562 -9.656 1 71.19 88 PHE B O 1
ATOM 1434 N N . GLY B 1 89 ? 19.641 -23.234 -10.078 1 69.44 89 GLY B N 1
ATOM 1435 C CA . GLY B 1 89 ? 19.141 -24.141 -11.102 1 69.44 89 GLY B CA 1
ATOM 1436 C C . GLY B 1 89 ? 20.125 -24.344 -12.242 1 69.44 89 GLY B C 1
ATOM 1437 O O . GLY B 1 89 ? 20.297 -25.453 -12.734 1 69.44 89 GLY B O 1
ATOM 1438 N N . GLN B 1 90 ? 20.719 -23.234 -12.562 1 71.5 90 GLN B N 1
ATOM 1439 C CA . GLN B 1 90 ? 21.734 -23.297 -13.625 1 71.5 90 GLN B CA 1
ATOM 1440 C C . GLN B 1 90 ? 22.906 -24.188 -13.211 1 71.5 90 GLN B C 1
ATOM 1442 O O . GLN B 1 90 ? 23.359 -25.016 -13.992 1 71.5 90 GLN B O 1
ATOM 1447 N N . LEU B 1 91 ? 23.328 -23.984 -11.969 1 73 91 LEU B N 1
ATOM 1448 C CA . LEU B 1 91 ? 24.438 -24.781 -11.477 1 73 91 LEU B CA 1
ATOM 1449 C C . LEU B 1 91 ? 24.078 -26.266 -11.438 1 73 91 LEU B C 1
ATOM 1451 O O . LEU B 1 91 ? 24.891 -27.125 -11.812 1 73 91 LEU B O 1
ATOM 1455 N N . ILE B 1 92 ? 22.938 -26.594 -11.055 1 68.81 92 ILE B N 1
ATOM 1456 C CA . ILE B 1 92 ? 22.469 -27.984 -11 1 68.81 92 ILE B CA 1
ATOM 1457 C C . ILE B 1 92 ? 22.406 -28.547 -12.414 1 68.81 92 ILE B C 1
ATOM 1459 O O . ILE B 1 92 ? 22.859 -29.672 -12.664 1 68.81 92 ILE B O 1
ATOM 1463 N N . ARG B 1 93 ? 21.906 -27.828 -13.297 1 70 93 ARG B N 1
ATOM 1464 C CA . ARG B 1 93 ? 21.797 -28.297 -14.68 1 70 93 ARG B CA 1
ATOM 1465 C C . ARG B 1 93 ? 23.172 -28.531 -15.289 1 70 93 ARG B C 1
ATOM 1467 O O . ARG B 1 93 ? 23.375 -29.516 -16 1 70 93 ARG B O 1
ATOM 1474 N N . GLU B 1 94 ? 24.062 -27.609 -14.984 1 69.75 94 GLU B N 1
ATOM 1475 C CA . GLU B 1 94 ? 25.422 -27.75 -15.5 1 69.75 94 GLU B CA 1
ATOM 1476 C C . GLU B 1 94 ? 26.109 -28.984 -14.922 1 69.75 94 GLU B C 1
ATOM 1478 O O . GLU B 1 94 ? 26.828 -29.688 -15.633 1 69.75 94 GLU B O 1
ATOM 1483 N N . ARG B 1 95 ? 25.922 -29.219 -13.703 1 68.88 95 ARG B N 1
ATOM 1484 C CA . ARG B 1 95 ? 26.516 -30.375 -13.055 1 68.88 95 ARG B CA 1
ATOM 1485 C C . ARG B 1 95 ? 25.875 -31.672 -13.539 1 68.88 95 ARG B C 1
ATOM 1487 O O . ARG B 1 95 ? 26.562 -32.656 -13.789 1 68.88 95 ARG B O 1
ATOM 1494 N N . ALA B 1 96 ? 24.656 -31.75 -13.641 1 67.56 96 ALA B N 1
ATOM 1495 C CA . ALA B 1 96 ? 23.953 -32.938 -14.148 1 67.56 96 ALA B CA 1
ATOM 1496 C C . ALA B 1 96 ? 24.375 -33.25 -15.578 1 67.56 96 ALA B C 1
ATOM 1498 O O . ALA B 1 96 ? 24.531 -34.406 -15.945 1 67.56 96 ALA B O 1
ATOM 1499 N N . ALA B 1 97 ? 24.609 -32.25 -16.297 1 65.06 97 ALA B N 1
ATOM 1500 C CA . ALA B 1 97 ? 25.062 -32.406 -17.672 1 65.06 97 ALA B CA 1
ATOM 1501 C C . ALA B 1 97 ? 26.469 -33 -17.719 1 65.06 97 ALA B C 1
ATOM 1503 O O . ALA B 1 97 ? 26.797 -33.781 -18.625 1 65.06 97 ALA B O 1
ATOM 1504 N N . ARG B 1 98 ? 27.188 -32.75 -16.766 1 63.66 98 ARG B N 1
ATOM 1505 C CA . ARG B 1 98 ? 28.547 -33.281 -16.688 1 63.66 98 ARG B CA 1
ATOM 1506 C C . ARG B 1 98 ? 28.562 -34.719 -16.234 1 63.66 98 ARG B C 1
ATOM 1508 O O . ARG B 1 98 ? 29.438 -35.5 -16.641 1 63.66 98 ARG B O 1
ATOM 1515 N N . TYR B 1 99 ? 27.719 -35 -15.359 1 61.66 99 TYR B N 1
ATOM 1516 C CA . TYR B 1 99 ? 27.688 -36.375 -14.883 1 61.66 99 TYR B CA 1
ATOM 1517 C C . TYR B 1 99 ? 27.078 -37.312 -15.93 1 61.66 99 TYR B C 1
ATOM 1519 O O . TYR B 1 99 ? 27.219 -38.531 -15.836 1 61.66 99 TYR B O 1
ATOM 1527 N N . GLU B 1 100 ? 26.125 -36.875 -16.656 1 59 100 GLU B N 1
ATOM 1528 C CA . GLU B 1 100 ? 25.672 -37.75 -17.734 1 59 100 GLU B CA 1
ATOM 1529 C C . GLU B 1 100 ? 26.812 -38.094 -18.672 1 59 100 GLU B C 1
ATOM 1531 O O . GLU B 1 100 ? 27.359 -37.219 -19.375 1 59 100 GLU B O 1
ATOM 1536 N N . GLY B 1 101 ? 27.844 -38.719 -18.031 1 52.5 101 GLY B N 1
ATOM 1537 C CA . GLY B 1 101 ? 29.016 -39.344 -18.656 1 52.5 101 GLY B CA 1
ATOM 1538 C C . GLY B 1 101 ? 28.734 -39.844 -20.062 1 52.5 101 GLY B C 1
ATOM 1539 O O . GLY B 1 101 ? 27.562 -40 -20.438 1 52.5 101 GLY B O 1
ATOM 1540 N N . PRO B 1 102 ? 29.812 -39.875 -20.938 1 55.75 102 PRO B N 1
ATOM 1541 C CA . PRO B 1 102 ? 29.688 -40.438 -22.297 1 55.75 102 PRO B CA 1
ATOM 1542 C C . PRO B 1 102 ? 28.953 -41.75 -22.312 1 55.75 102 PRO B C 1
ATOM 1544 O O . PRO B 1 102 ? 29 -42.531 -21.344 1 55.75 102 PRO B O 1
A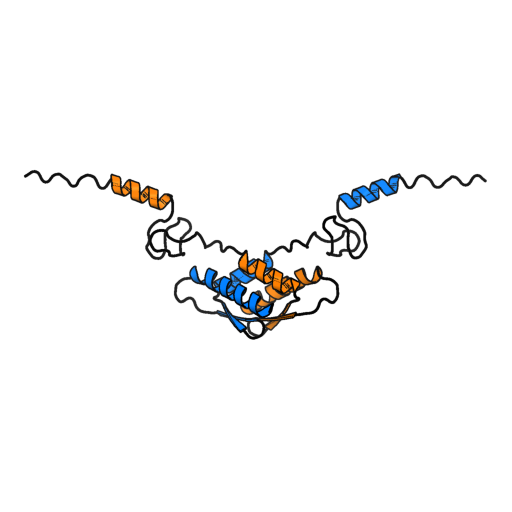TOM 1547 N N . PRO B 1 103 ? 27.859 -41.875 -23 1 54.56 103 PRO B N 1
ATOM 1548 C CA . PRO B 1 103 ? 27.234 -43.188 -23.109 1 54.56 103 PRO B CA 1
ATOM 1549 C C . PRO B 1 103 ? 28.266 -44.312 -23.203 1 54.56 103 PRO B C 1
ATOM 1551 O O . PRO B 1 103 ? 29.391 -44.094 -23.656 1 54.56 103 PRO B O 1
ATOM 1554 N N . PRO B 1 104 ? 28.203 -45.312 -22.344 1 53.56 104 PRO B N 1
ATOM 1555 C CA . PRO B 1 104 ? 29.188 -46.375 -22.484 1 53.56 104 PRO B CA 1
ATOM 1556 C C . PRO B 1 104 ? 29.469 -46.75 -23.938 1 53.56 104 PRO B C 1
ATOM 1558 O O . PRO B 1 104 ? 28.578 -46.656 -24.781 1 53.56 104 PRO B O 1
ATOM 1561 N N . ALA B 1 105 ? 30.609 -46.5 -24.422 1 52.59 105 ALA B N 1
ATOM 1562 C CA . ALA B 1 105 ? 31.047 -46.938 -25.75 1 52.59 105 ALA B CA 1
ATOM 1563 C C . ALA B 1 105 ? 30.562 -48.375 -26.031 1 52.59 105 ALA B C 1
ATOM 1565 O O . ALA B 1 105 ? 30.812 -49.281 -25.234 1 52.59 105 ALA B O 1
ATOM 1566 N N . LEU B 1 106 ? 29.438 -48.625 -26.609 1 48.75 106 LEU B N 1
ATOM 1567 C CA . LEU B 1 106 ? 29.078 -49.969 -27.078 1 48.75 106 LEU B CA 1
ATOM 1568 C C . LEU B 1 106 ? 30.25 -50.594 -27.844 1 48.75 106 LEU B C 1
ATOM 1570 O O . LEU B 1 106 ? 30.781 -50 -28.781 1 48.75 106 LEU B O 1
ATOM 1574 N N . ASP B 1 107 ? 31.156 -51.344 -27.188 1 48.31 107 ASP B N 1
ATOM 1575 C CA . ASP B 1 107 ? 32.125 -52.156 -27.891 1 48.31 107 ASP B CA 1
ATOM 1576 C C . ASP B 1 107 ? 31.5 -52.844 -29.094 1 48.31 107 ASP B C 1
ATOM 1578 O O . ASP B 1 107 ? 30.5 -53.562 -28.969 1 48.31 107 ASP B O 1
ATOM 1582 N N . ALA B 1 108 ? 31.734 -52.406 -30.328 1 41.94 108 ALA B N 1
ATOM 1583 C CA . ALA B 1 108 ? 31.5 -53.25 -31.5 1 41.94 108 ALA B CA 1
ATOM 1584 C C . ALA B 1 108 ? 32.375 -54.5 -31.453 1 41.94 108 ALA B C 1
ATOM 1586 O O . ALA B 1 108 ? 33.531 -54.469 -31 1 41.94 108 ALA B O 1
#

Solvent-accessible surface area (backbone atoms only — not comparable to full-atom values): 12151 Å² total; per-residue (Å²): 104,74,44,56,53,38,40,51,34,50,44,53,39,26,51,60,44,49,58,58,43,65,88,83,66,58,72,71,42,48,36,26,32,73,80,45,76,37,69,18,33,61,68,30,44,53,48,49,34,48,28,44,70,66,54,74,59,87,62,59,68,51,57,30,75,85,80,58,45,37,40,28,46,98,76,30,36,22,72,84,78,67,45,54,27,59,71,62,25,49,50,51,51,56,50,52,59,61,61,61,56,79,72,78,76,76,80,130,104,74,47,57,53,36,41,50,34,51,42,51,39,25,51,59,45,50,60,57,42,63,88,83,66,58,72,72,43,48,36,27,31,74,80,44,77,37,70,18,33,61,68,28,44,54,48,48,33,49,27,46,70,66,52,73,61,87,62,61,68,51,58,29,76,85,79,58,45,36,41,28,46,98,77,29,35,22,72,84,78,66,45,54,27,59,71,61,26,48,52,50,52,55,50,52,58,60,63,61,52,78,71,77,76,76,81,127

Organism: NCBI:txid175570

Foldseek 3Di:
DVLVVVLVVLQVLQVVQCVVDPPPQDFDDWDAGVRRIHTHGPRSVVVVVVCVVVDDDPQQPAAAPPPRHRRAHPQQQHPPPRARGDPVSVVVVVVVVVPVPDPPPPDD/DVLVVVLVVLQVLQVVQCVVDPPPQDFDDWDAGVRRIHTHGPRSVVVVVVVVVVDDDPQQPAAAPPPRHRRAHPQQQHPPPRARGDPVSVVVVVVVVVVVPDDPPPDD

pLDDT: mean 86.53, std 13.94, range [41.28, 98.69]

Nearest PDB structures (foldseek):
  6wwa-assembly2_C  TM=4.199E-01  e=5.807E+00  Homo sapiens
  3w6j-assembly1_C  TM=3.417E-01  e=8.752E+00  Geobacillus stearothermophilus
  6n61-assembly1_D  TM=2.091E-01  e=7.633E+00  Escherichia coli
  6wwa-assembly2_C  TM=4.196E-01  e=5.082E+00  Homo sapiens
  3w6j-assembly1_C  TM=3.750E-01  e=8.776E+00  Geobacillus stearothermophilus

Sequence (216 aa):
MIDDDLAAALRQFAARIAALDPPGSPTVVEVTVGGTPVALTGSAARALVEAALAYHDPRDRGACDHCGSRRLDDNFLCADCRQPSGVFGQLIRERAARYEGPPPALDAMIDDDLAAALRQFAARIAALDPPGSPTVVEVTVGGTPVALTGSAARALVEAALAYHDPRDRGACDHCGSRRLDDNFLCADCRQPSGVFGQLIRERAARYEGPPPALDA